Protein AF-A0A7S1CS87-F1 (afdb_monomer_lite)

Secondary structure (DSSP, 8-state):
------------------------------------------------------------S----HHHHHHS-HHHHHHHHHHTT----S-HHHHHHHHTT--------S-PPPGGG-HHHHHHHHHHHSTT-TTTTS-HHHHHHT-HHHHTS-HHHHHHHHHHHHHHHHHHHHHHHHHHHHHHHHHHHSPPPSB-TTSPBPTTTSTHHHHHHHHHHTTHHHHS-HHHHHHT-HHHHTS-HHHHHHHHHHHHHHHHHHHHHHHHHHHHHHHHHHHHHHHHHHHHHHHHHT--HHHHHHHHHTTSSSSSS------

Sequence (315 aa):
MFAIAAAAASSSLADDQLHAVHVGEATAAAAAARSTQSAHTSNNQGQRAPSEVDDAEDNDGNQWTEESLKELKNKELQAILVGLGLRKTGNKKDLIDRILGREVVVDKRKKKIKWRNSKARAMLVRMLMDKDSNAHTMTWQQLHSSHEWFQEYDAKSFQRYVSELKKANPKKIAVVTEDNKIINAELQRFPRPDKTLRGEPFWDTHPSKLLLRQDVKLGKHLEMKPKTLHQTRLEYQAFSLKTFRQHVYQEKRHQKELPMRVNRRNKKAQYKYEKEVKENVTIWQAEMSGRDDEMIEAVLSDEVLSDEDDLSDED

Organism: NCBI:txid267567

Radius of gyration: 38.82 Å; chains: 1; bounding box: 83×68×120 Å

Foldseek 3Di:
DDDDDDDDDDDDDDDDDDDDDDDDDDDDDDDDDDDDDDDDDDDDDDDDDDDDDDDDPPVPDLPDDLVNLVVDDLVVLLVVCVVVVHDSDDDSVQSSCVSVVNRPPPPPDDPQDPCVPFPLVVVLLVLLLDPPHCLLVDQLVCSCPVDPSSVSDDSVVSNVSSVVSNVVNVVVNVVVVVVVVVVVVVCVVDPDDQADPVQAGDLVPQCVLVVLLVCVVVVVCVVDPLVVVCVPDVSSVSDPSVVSVVSNVVSNCCVVCVVVVVVVVVVVVVVVVVVVVVLVVLSVVCVVPVDDPVVSVVVVVVPPPPPPPPPPPDD

pLDDT: mean 74.05, std 23.41, range [25.62, 97.31]

InterPro domains:
  IPR003034 SAP domain [PF02037] (69-100)
  IPR003034 SAP domain [PS50800] (69-103)
  IPR003034 SAP domain [SM00513] (69-103)
  IPR036361 SAP domain superfamily [SSF68906] (65-100)

Structure (mmCIF, N/CA/C/O backbone):
data_AF-A0A7S1CS87-F1
#
_entry.id   AF-A0A7S1CS87-F1
#
loop_
_atom_site.group_PDB
_atom_site.id
_atom_site.type_symbol
_atom_site.label_atom_id
_atom_site.label_alt_id
_atom_site.label_comp_id
_atom_site.label_asym_id
_atom_site.label_entity_id
_atom_site.label_seq_id
_atom_site.pdbx_PDB_ins_code
_atom_site.Cartn_x
_atom_site.Cartn_y
_atom_site.Cartn_z
_atom_site.occupancy
_atom_site.B_iso_or_equiv
_atom_site.auth_seq_id
_atom_site.auth_comp_id
_atom_site.auth_asym_id
_atom_site.auth_atom_id
_atom_site.pdbx_PDB_model_num
ATOM 1 N N . MET A 1 1 ? 28.457 22.028 54.969 1.00 39.31 1 MET A N 1
ATOM 2 C CA . MET A 1 1 ? 29.802 21.447 55.142 1.00 39.31 1 MET A CA 1
ATOM 3 C C . MET A 1 1 ? 29.717 20.348 56.187 1.00 39.31 1 MET A C 1
ATOM 5 O O . MET A 1 1 ? 29.088 20.572 57.208 1.00 39.31 1 MET A O 1
ATOM 9 N N . PHE A 1 2 ? 30.377 19.230 55.890 1.00 34.56 2 PHE A N 1
ATOM 10 C CA . PHE A 1 2 ? 30.660 18.045 56.708 1.00 34.56 2 PHE A CA 1
ATOM 11 C C . PHE A 1 2 ? 29.582 16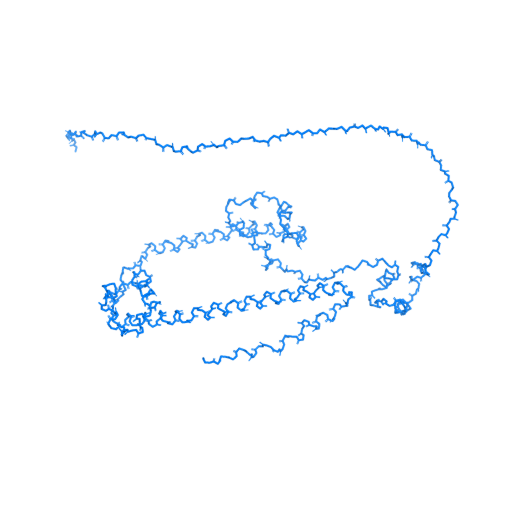.975 56.948 1.00 34.56 2 PHE A C 1
ATOM 13 O O . PHE A 1 2 ? 28.499 17.206 57.472 1.00 34.56 2 PHE A O 1
ATOM 20 N N . ALA A 1 3 ? 29.990 15.786 56.498 1.00 36.38 3 ALA A N 1
ATOM 21 C CA . ALA A 1 3 ? 29.382 14.471 56.501 1.00 36.38 3 ALA A CA 1
ATOM 22 C C . ALA A 1 3 ? 29.242 13.839 57.890 1.00 36.38 3 ALA A C 1
ATOM 24 O O . ALA A 1 3 ? 30.076 14.076 58.760 1.00 36.38 3 ALA A O 1
ATOM 25 N N . ILE A 1 4 ? 28.302 12.896 58.006 1.00 38.56 4 ILE A N 1
ATOM 26 C CA . ILE A 1 4 ? 28.479 11.678 58.805 1.00 38.56 4 ILE A CA 1
ATOM 27 C C . ILE A 1 4 ? 28.022 10.487 57.955 1.00 38.56 4 ILE A C 1
ATOM 29 O O . ILE A 1 4 ? 26.971 10.517 57.318 1.00 38.56 4 ILE A O 1
ATOM 33 N N . ALA A 1 5 ? 28.883 9.478 57.920 1.00 39.34 5 ALA A N 1
ATOM 34 C CA . ALA A 1 5 ? 28.739 8.213 57.222 1.00 39.34 5 ALA A CA 1
ATOM 35 C C . ALA A 1 5 ? 28.202 7.110 58.154 1.00 39.34 5 ALA A C 1
ATOM 37 O O . ALA A 1 5 ? 28.339 7.223 59.370 1.00 39.34 5 ALA A O 1
ATOM 38 N N . ALA A 1 6 ? 27.740 6.016 57.530 1.00 34.06 6 ALA A N 1
ATOM 39 C CA . ALA A 1 6 ? 27.954 4.602 57.896 1.00 34.06 6 ALA A CA 1
ATOM 40 C C . ALA A 1 6 ? 26.696 3.720 58.066 1.00 34.06 6 ALA A C 1
ATOM 42 O O . ALA A 1 6 ? 25.639 4.176 58.486 1.00 34.06 6 ALA A O 1
ATOM 43 N N . ALA A 1 7 ? 26.934 2.426 57.792 1.00 34.62 7 ALA A N 1
ATOM 44 C CA . ALA A 1 7 ? 26.102 1.214 57.890 1.00 34.62 7 ALA A CA 1
ATOM 45 C C . ALA A 1 7 ? 25.260 0.890 56.633 1.00 34.62 7 ALA A C 1
ATOM 47 O O . ALA A 1 7 ? 24.212 1.477 56.406 1.00 34.62 7 ALA A O 1
ATOM 48 N N . ALA A 1 8 ? 25.747 0.102 55.664 1.00 34.69 8 ALA A N 1
ATOM 49 C CA . ALA A 1 8 ? 26.074 -1.337 55.680 1.00 34.69 8 ALA A CA 1
ATOM 50 C C . ALA A 1 8 ? 24.839 -2.250 55.824 1.00 34.69 8 ALA A C 1
ATOM 52 O O . ALA A 1 8 ? 24.334 -2.454 56.922 1.00 34.69 8 ALA A O 1
ATOM 53 N N . ALA A 1 9 ? 24.420 -2.856 54.709 1.00 39.97 9 ALA A N 1
ATOM 54 C CA . ALA A 1 9 ? 23.640 -4.089 54.692 1.00 39.97 9 ALA A CA 1
ATOM 55 C C . ALA A 1 9 ? 24.047 -4.922 53.466 1.00 39.97 9 ALA A C 1
ATOM 57 O O . ALA A 1 9 ? 23.714 -4.599 52.327 1.00 39.97 9 ALA A O 1
ATOM 58 N N . SER A 1 10 ? 24.812 -5.977 53.740 1.00 37.19 10 SER A N 1
ATOM 59 C CA . SER A 1 10 ? 25.129 -7.075 52.830 1.00 37.19 10 SER A CA 1
ATOM 60 C C . SER A 1 10 ? 24.031 -8.140 52.897 1.00 37.19 10 SER A C 1
ATOM 62 O O . SER A 1 10 ? 23.651 -8.551 53.989 1.00 37.19 10 SER A O 1
ATOM 64 N N . SER A 1 11 ? 23.586 -8.632 51.741 1.00 41.12 11 SER A N 1
ATOM 65 C CA . SER A 1 11 ? 23.005 -9.971 51.528 1.00 41.12 11 SER A CA 1
ATOM 66 C C . SER A 1 11 ? 23.041 -10.223 50.010 1.00 41.12 11 SER A C 1
ATOM 68 O O . SER A 1 11 ? 22.371 -9.503 49.283 1.00 41.12 11 SER A O 1
ATOM 70 N N . SER A 1 12 ? 23.965 -10.998 49.433 1.00 32.72 12 SER A N 1
ATOM 71 C CA . SER A 1 12 ? 24.202 -12.450 49.545 1.00 32.72 12 SER A CA 1
ATOM 72 C C . SER A 1 12 ? 23.212 -13.303 48.736 1.00 32.72 12 SER A C 1
ATOM 74 O O . SER A 1 12 ? 22.022 -13.286 49.035 1.00 32.72 12 SER A O 1
ATOM 76 N N . LEU A 1 13 ? 23.795 -14.131 47.849 1.00 33.44 13 LEU A N 1
ATOM 77 C CA . LEU A 1 13 ? 23.280 -15.332 47.158 1.00 33.44 13 LEU A CA 1
ATOM 78 C C . LEU A 1 13 ? 22.291 -15.102 45.989 1.00 33.44 13 LEU A C 1
ATOM 80 O O . LEU A 1 13 ? 21.312 -14.391 46.144 1.00 33.44 13 LEU A O 1
ATOM 84 N N . ALA A 1 14 ? 22.438 -15.699 44.802 1.00 40.47 14 ALA A N 1
ATOM 85 C CA . ALA A 1 14 ? 23.262 -16.831 44.385 1.00 40.47 14 ALA A CA 1
ATOM 86 C C . ALA A 1 14 ? 23.558 -16.783 42.872 1.00 40.47 14 ALA A C 1
ATOM 88 O O . ALA A 1 14 ? 22.744 -16.299 42.083 1.00 40.47 14 ALA A O 1
ATOM 89 N N . ASP A 1 15 ? 24.725 -17.320 42.520 1.00 37.66 15 ASP A N 1
ATOM 90 C CA . ASP A 1 15 ? 25.084 -17.848 41.209 1.00 37.66 15 ASP A CA 1
ATOM 91 C C . ASP A 1 15 ? 24.017 -18.824 40.688 1.00 37.66 15 ASP A C 1
ATOM 93 O O . ASP A 1 15 ? 23.535 -19.648 41.462 1.00 37.66 15 ASP A O 1
ATOM 97 N N . ASP A 1 16 ? 23.718 -18.810 39.383 1.00 37.59 16 ASP A N 1
ATOM 98 C CA . ASP A 1 16 ? 23.793 -20.078 38.656 1.00 37.59 16 ASP A CA 1
ATOM 99 C C . ASP A 1 16 ? 23.959 -19.941 37.140 1.00 37.59 16 ASP A C 1
ATOM 101 O O . ASP A 1 16 ? 23.570 -18.975 36.482 1.00 37.59 16 ASP A O 1
ATOM 105 N N . GLN A 1 17 ? 24.633 -20.956 36.634 1.00 37.16 17 GLN A N 1
ATOM 106 C CA . GLN A 1 17 ? 25.415 -21.017 35.422 1.00 37.16 17 GLN A CA 1
ATOM 107 C C . GLN A 1 17 ? 24.595 -21.435 34.191 1.00 37.16 17 GLN A C 1
ATOM 109 O O . GLN A 1 17 ? 23.664 -22.230 34.249 1.00 37.16 17 GLN A O 1
ATOM 114 N N . LEU A 1 18 ? 25.020 -20.891 33.052 1.00 34.97 18 LEU A N 1
ATOM 115 C CA . LEU A 1 18 ? 25.043 -21.466 31.702 1.00 34.97 18 LEU A CA 1
ATOM 116 C C . LEU A 1 18 ? 24.427 -22.873 31.516 1.00 34.97 18 LEU A C 1
ATOM 118 O O . LEU A 1 18 ? 25.042 -23.876 31.861 1.00 34.97 18 LEU A O 1
ATOM 122 N N . HIS A 1 19 ? 23.332 -22.953 30.753 1.00 36.81 19 HIS A N 1
ATOM 123 C CA . HIS A 1 19 ? 23.004 -24.149 29.972 1.00 36.81 19 HIS A CA 1
ATOM 124 C C . HIS A 1 19 ? 22.798 -23.792 28.497 1.00 36.81 19 HIS A C 1
ATOM 126 O O . HIS A 1 19 ? 21.717 -23.415 28.047 1.00 36.81 19 HIS A O 1
ATOM 132 N N . ALA A 1 20 ? 23.888 -23.927 27.741 1.00 32.56 20 ALA A N 1
ATOM 133 C CA . ALA A 1 20 ? 23.864 -24.081 26.297 1.00 32.56 20 ALA A CA 1
ATOM 134 C C . ALA A 1 20 ? 23.361 -25.495 25.967 1.00 32.56 20 ALA A C 1
ATOM 136 O O . ALA A 1 20 ? 23.975 -26.486 26.361 1.00 32.56 20 ALA A O 1
ATOM 137 N N . VAL A 1 21 ? 22.249 -25.593 25.240 1.00 34.56 21 VAL A N 1
ATOM 138 C CA . VAL A 1 21 ? 21.774 -26.862 24.682 1.00 34.56 21 VAL A CA 1
ATOM 139 C C . VAL A 1 21 ? 22.413 -27.038 23.307 1.00 34.56 21 VAL A C 1
ATOM 141 O O . VAL A 1 21 ? 22.000 -26.436 22.319 1.00 34.56 21 VAL A O 1
ATOM 144 N N . HIS A 1 22 ? 23.466 -27.851 23.284 1.00 30.67 22 HIS A N 1
ATOM 145 C CA . HIS A 1 22 ? 23.969 -28.540 22.102 1.00 30.67 22 HIS A CA 1
ATOM 146 C C . HIS A 1 22 ? 22.971 -29.642 21.721 1.00 30.67 22 HIS A C 1
ATOM 148 O O . HIS A 1 22 ? 22.694 -30.527 22.529 1.00 30.67 22 HIS A O 1
ATOM 154 N N . VAL A 1 23 ? 22.473 -29.620 20.486 1.00 35.78 23 VAL A N 1
ATOM 155 C CA . VAL A 1 23 ? 21.898 -30.806 19.841 1.00 35.78 23 VAL A CA 1
ATOM 156 C C . VAL A 1 23 ? 22.918 -31.268 18.810 1.00 35.78 23 VAL A C 1
ATOM 158 O O . VAL A 1 23 ? 23.173 -30.575 17.827 1.00 35.78 23 VAL A O 1
ATOM 161 N N . GLY A 1 24 ? 23.551 -32.400 19.109 1.00 31.95 24 GLY A N 1
ATOM 162 C CA . GLY A 1 24 ? 24.531 -33.062 18.260 1.00 31.95 24 GLY A CA 1
ATOM 163 C C . GLY A 1 24 ? 23.890 -33.822 17.100 1.00 31.95 24 GLY A C 1
ATOM 164 O O . GLY A 1 24 ? 22.877 -34.499 17.256 1.00 31.95 24 GLY A O 1
ATOM 165 N N . GLU A 1 25 ? 24.517 -33.643 15.940 1.00 28.67 25 GLU A N 1
ATOM 166 C CA . GLU A 1 25 ? 24.962 -34.665 14.986 1.00 28.67 25 GLU A CA 1
ATOM 167 C C . GLU A 1 25 ? 24.443 -36.106 15.143 1.00 28.67 25 GLU A C 1
ATOM 169 O O . GLU A 1 25 ? 24.722 -36.798 16.122 1.00 28.67 25 GLU A O 1
ATOM 174 N N . ALA A 1 26 ? 23.846 -36.600 14.054 1.00 33.69 26 ALA A N 1
ATOM 175 C CA . ALA A 1 26 ? 23.820 -38.010 13.691 1.00 33.69 26 ALA A CA 1
ATOM 176 C C . ALA A 1 26 ? 24.566 -38.207 12.352 1.00 33.69 26 ALA A C 1
ATOM 178 O O . ALA A 1 26 ? 24.125 -37.773 11.290 1.00 33.69 26 ALA A O 1
ATOM 179 N N . THR A 1 27 ? 25.735 -38.834 12.483 1.00 32.97 27 THR A N 1
ATOM 180 C CA . THR A 1 27 ? 26.503 -39.719 11.578 1.00 32.97 27 THR A CA 1
ATOM 181 C C . THR A 1 27 ? 25.764 -40.239 10.325 1.00 32.97 27 THR A C 1
ATOM 183 O O . THR A 1 27 ? 24.651 -40.735 10.444 1.00 32.97 27 THR A O 1
ATOM 186 N N . ALA A 1 28 ? 26.269 -40.092 9.092 1.00 27.22 28 ALA A N 1
ATOM 187 C CA . ALA A 1 28 ? 27.418 -40.735 8.416 1.00 27.22 28 ALA A CA 1
ATOM 188 C C . ALA A 1 28 ? 27.094 -42.040 7.639 1.00 27.22 28 ALA A C 1
ATOM 190 O O . ALA A 1 28 ? 26.459 -42.948 8.157 1.00 27.22 28 ALA A O 1
ATOM 191 N N . ALA A 1 29 ? 27.690 -42.116 6.436 1.00 25.62 29 ALA A N 1
ATOM 192 C CA . ALA A 1 29 ? 28.072 -43.300 5.645 1.00 25.62 29 ALA A CA 1
ATOM 193 C C . ALA A 1 29 ? 27.061 -43.963 4.677 1.00 25.62 29 ALA A C 1
ATOM 195 O O . ALA A 1 29 ? 26.230 -44.771 5.067 1.00 25.62 29 ALA A O 1
ATOM 196 N N . ALA A 1 30 ? 27.285 -43.735 3.374 1.00 30.17 30 ALA A N 1
ATOM 197 C CA . ALA A 1 30 ? 27.517 -44.774 2.350 1.00 30.17 30 ALA A CA 1
ATOM 198 C C . ALA A 1 30 ? 27.947 -44.068 1.041 1.00 30.17 30 ALA A C 1
ATOM 200 O O . ALA A 1 30 ? 27.162 -43.369 0.416 1.00 30.17 30 ALA A O 1
ATOM 201 N N . ALA A 1 31 ? 29.243 -43.973 0.748 1.00 28.70 31 ALA A N 1
ATOM 202 C CA . ALA A 1 31 ? 30.068 -44.983 0.073 1.00 28.70 31 ALA A CA 1
ATOM 203 C C . ALA A 1 31 ? 30.177 -44.713 -1.440 1.00 28.70 31 ALA A C 1
ATOM 205 O O . ALA A 1 31 ? 29.287 -44.998 -2.234 1.00 28.70 31 ALA A O 1
ATOM 206 N N . ALA A 1 32 ? 31.333 -44.159 -1.802 1.00 30.34 32 ALA A N 1
ATOM 207 C CA . ALA A 1 32 ? 31.865 -44.075 -3.149 1.00 30.34 32 ALA A CA 1
ATOM 208 C C . ALA A 1 32 ? 32.442 -45.426 -3.610 1.00 30.34 32 ALA A C 1
ATOM 210 O O . ALA A 1 32 ? 33.075 -46.124 -2.821 1.00 30.34 32 ALA A O 1
ATOM 211 N N . ALA A 1 33 ? 32.350 -45.715 -4.909 1.00 32.84 33 ALA A N 1
ATOM 212 C CA . ALA A 1 33 ? 33.336 -46.493 -5.668 1.00 32.84 33 ALA A CA 1
ATOM 213 C C . ALA A 1 33 ? 33.161 -46.154 -7.166 1.00 32.84 33 ALA A C 1
ATOM 215 O O . ALA A 1 33 ? 32.049 -46.253 -7.667 1.00 32.84 33 ALA A O 1
ATOM 216 N N . ARG A 1 34 ? 34.150 -45.490 -7.798 1.00 32.69 34 ARG A N 1
ATOM 217 C CA . ARG A 1 34 ? 35.184 -46.055 -8.718 1.00 32.69 34 ARG A CA 1
ATOM 218 C C . ARG A 1 34 ? 34.570 -46.495 -10.062 1.00 32.69 34 ARG A C 1
ATOM 220 O O . ARG A 1 34 ? 33.518 -47.098 -10.074 1.00 32.69 34 ARG A O 1
ATOM 227 N N . SER A 1 35 ? 35.138 -46.266 -11.242 1.00 33.28 35 SER A N 1
ATOM 228 C CA . SER A 1 35 ? 36.540 -46.287 -11.676 1.00 33.28 35 SER A CA 1
ATOM 229 C C . SER A 1 35 ? 36.536 -45.777 -13.132 1.00 33.28 35 SER A C 1
ATOM 231 O O . SER A 1 35 ? 35.658 -46.162 -13.893 1.00 33.28 35 SER A O 1
ATOM 233 N N . THR A 1 36 ? 37.263 -44.717 -13.478 1.00 36.34 36 THR A N 1
ATOM 234 C CA . THR A 1 36 ? 38.576 -44.718 -14.159 1.00 36.34 36 THR A CA 1
ATOM 235 C C . THR A 1 36 ? 38.702 -45.495 -15.480 1.00 36.34 36 THR A C 1
ATOM 237 O O . THR A 1 36 ? 38.420 -46.684 -15.551 1.00 36.34 36 THR A O 1
ATOM 240 N N . GLN A 1 37 ? 39.332 -44.777 -16.424 1.00 36.03 37 GLN A N 1
ATOM 241 C CA . GLN A 1 37 ? 40.301 -45.163 -17.473 1.00 36.03 37 GLN A CA 1
ATOM 242 C C . GLN A 1 37 ? 39.802 -44.783 -18.880 1.00 36.03 37 GLN A C 1
ATOM 244 O O . GLN A 1 37 ? 38.761 -45.251 -19.312 1.00 36.03 37 GLN A O 1
ATOM 249 N N . SER A 1 38 ? 40.364 -43.774 -19.562 1.00 31.00 38 SER A N 1
ATOM 250 C CA . SER A 1 38 ? 41.764 -43.534 -19.982 1.00 31.00 38 SER A CA 1
ATOM 251 C C . SER A 1 38 ? 42.241 -44.499 -21.061 1.00 31.00 38 SER A C 1
ATOM 253 O O . SER A 1 38 ? 42.493 -45.656 -20.752 1.00 31.00 38 SER A O 1
ATOM 255 N N . ALA A 1 39 ? 42.451 -43.972 -22.272 1.00 29.44 39 ALA A N 1
ATOM 256 C CA . ALA A 1 39 ? 43.521 -44.316 -23.222 1.00 29.44 39 ALA A CA 1
ATOM 257 C C . ALA A 1 39 ? 43.283 -43.491 -24.509 1.00 29.44 39 ALA A C 1
ATOM 259 O O . ALA A 1 39 ? 42.196 -43.554 -25.067 1.00 29.44 39 ALA A O 1
ATOM 260 N N . HIS A 1 40 ? 44.166 -42.538 -24.846 1.00 29.14 40 HIS A N 1
ATOM 261 C CA . HIS A 1 40 ? 45.265 -42.705 -25.824 1.00 29.14 40 HIS A CA 1
ATOM 262 C C . HIS A 1 40 ? 44.740 -42.716 -27.281 1.00 29.14 40 HIS A C 1
ATOM 264 O O . HIS A 1 40 ? 43.796 -43.423 -27.577 1.00 29.14 40 HIS A O 1
ATOM 270 N N . THR A 1 41 ? 45.275 -42.007 -28.279 1.00 28.67 41 THR A N 1
ATOM 271 C CA . THR A 1 41 ? 46.605 -41.420 -28.485 1.00 28.67 41 THR A CA 1
ATOM 272 C C . THR A 1 41 ? 46.613 -40.685 -29.845 1.00 28.67 41 THR A C 1
ATOM 274 O O . THR A 1 41 ? 45.836 -41.036 -30.725 1.00 28.67 41 THR A O 1
ATOM 277 N N . SER A 1 42 ? 47.562 -39.749 -30.003 1.00 31.33 42 SER A N 1
ATOM 278 C CA . SER A 1 42 ? 48.128 -39.171 -31.246 1.00 31.33 42 SER A CA 1
ATOM 279 C C . SER A 1 42 ? 47.232 -38.275 -32.115 1.00 31.33 42 SER A C 1
ATOM 281 O O . SER A 1 42 ? 46.203 -38.696 -32.614 1.00 31.33 42 SER A O 1
ATOM 283 N N . ASN A 1 43 ? 47.527 -36.986 -32.310 1.00 31.61 43 ASN A N 1
ATOM 284 C CA . ASN A 1 43 ? 48.754 -36.351 -32.823 1.00 31.61 43 ASN A CA 1
ATOM 285 C C . ASN A 1 43 ? 49.064 -36.758 -34.275 1.00 31.61 43 ASN A C 1
ATOM 287 O O . ASN A 1 43 ? 49.644 -37.815 -34.500 1.00 31.61 43 ASN A O 1
ATOM 291 N N . ASN A 1 44 ? 48.739 -35.892 -35.242 1.00 31.88 44 ASN A N 1
ATOM 292 C CA . ASN A 1 44 ? 49.575 -35.726 -36.430 1.00 31.88 44 ASN A CA 1
ATOM 293 C C . ASN A 1 44 ? 49.369 -34.344 -37.072 1.00 31.88 44 ASN A C 1
ATOM 295 O O . ASN A 1 44 ? 48.286 -34.019 -37.558 1.00 31.88 44 ASN A O 1
ATOM 299 N N . GLN A 1 45 ? 50.433 -33.543 -37.067 1.00 35.12 45 GLN A N 1
ATOM 300 C CA . GLN A 1 45 ? 50.608 -32.404 -37.958 1.00 35.12 45 GLN A CA 1
ATOM 301 C C . GLN A 1 45 ? 51.048 -32.934 -39.326 1.00 35.12 45 GLN A C 1
ATOM 303 O O . GLN A 1 45 ? 52.007 -33.694 -39.417 1.00 35.12 45 GLN A O 1
ATOM 308 N N . GLY A 1 46 ? 50.392 -32.485 -40.390 1.00 30.77 46 GLY A N 1
ATOM 309 C CA . GLY A 1 46 ? 50.837 -32.695 -41.762 1.00 30.77 46 GLY A CA 1
ATOM 310 C C . GLY A 1 46 ? 50.524 -31.457 -42.587 1.00 30.77 46 GLY A C 1
ATOM 311 O O . GLY A 1 46 ? 49.382 -31.242 -42.976 1.00 30.77 46 GLY A O 1
ATOM 312 N N . GLN A 1 47 ? 51.538 -30.628 -42.827 1.00 35.28 47 GLN A N 1
ATOM 313 C CA . GLN A 1 47 ? 51.503 -29.607 -43.868 1.00 35.28 47 GLN A CA 1
ATOM 314 C C . GLN A 1 47 ? 51.676 -30.275 -45.239 1.00 35.28 47 GLN A C 1
ATOM 316 O O . GLN A 1 47 ? 52.668 -30.973 -45.444 1.00 35.28 47 GLN A O 1
ATOM 321 N N . ARG A 1 48 ? 50.788 -29.983 -46.197 1.00 27.95 48 ARG A N 1
ATOM 322 C CA . ARG A 1 48 ? 51.137 -29.832 -47.621 1.00 27.95 48 ARG A CA 1
ATOM 323 C C . ARG A 1 48 ? 50.033 -29.055 -48.348 1.00 27.95 48 ARG A C 1
ATOM 325 O O . ARG A 1 48 ? 48.860 -29.378 -48.219 1.00 27.95 48 ARG A O 1
ATOM 332 N N . ALA A 1 49 ? 50.444 -28.006 -49.052 1.00 33.84 49 ALA A N 1
ATOM 333 C CA . ALA A 1 49 ? 49.624 -27.142 -49.900 1.00 33.84 49 ALA A CA 1
ATOM 334 C C . ALA A 1 49 ? 49.320 -27.803 -51.273 1.00 33.84 49 ALA A C 1
ATOM 336 O O . ALA A 1 49 ? 49.662 -28.969 -51.475 1.00 33.84 49 ALA A O 1
ATOM 337 N N . PRO A 1 50 ? 48.801 -27.043 -52.249 1.00 34.88 50 PRO A N 1
ATOM 338 C CA . PRO A 1 50 ? 47.399 -26.891 -52.619 1.00 34.88 50 PRO A CA 1
ATOM 339 C C . PRO A 1 50 ? 47.076 -27.723 -53.873 1.00 34.88 50 PRO A C 1
ATOM 341 O O . PRO A 1 50 ? 47.772 -27.613 -54.879 1.00 34.88 50 PRO A O 1
ATOM 344 N N . SER A 1 51 ? 46.028 -28.543 -53.832 1.00 32.41 51 SER A N 1
ATOM 345 C CA . SER A 1 51 ? 45.510 -29.213 -55.028 1.00 32.41 51 SER A CA 1
ATOM 346 C C . SER A 1 51 ? 44.241 -28.514 -55.489 1.00 32.41 51 SER A C 1
ATOM 348 O O . SER A 1 51 ? 43.269 -28.435 -54.736 1.00 32.41 51 SER A O 1
ATOM 350 N N . GLU A 1 52 ? 44.322 -28.006 -56.714 1.00 39.75 52 GLU A N 1
ATOM 351 C CA . GLU A 1 52 ? 43.229 -27.657 -57.615 1.00 39.75 52 GLU A CA 1
ATOM 352 C C . GLU A 1 52 ? 42.001 -28.540 -57.359 1.00 39.75 52 GLU A C 1
ATOM 354 O O . GLU A 1 52 ? 42.069 -29.767 -57.436 1.00 39.75 52 GLU A O 1
ATOM 359 N N . VAL A 1 53 ? 40.894 -27.896 -56.999 1.00 39.56 53 VAL A N 1
ATOM 360 C CA . VAL A 1 53 ? 39.564 -28.487 -57.090 1.00 39.56 53 VAL A CA 1
ATOM 361 C C . VAL A 1 53 ? 38.877 -27.778 -58.233 1.00 39.56 53 VAL A C 1
ATOM 363 O O . VAL A 1 53 ? 38.479 -26.619 -58.119 1.00 39.56 53 VAL A O 1
ATOM 366 N N . ASP A 1 54 ? 38.865 -28.511 -59.338 1.00 34.00 54 ASP A N 1
ATOM 367 C CA . ASP A 1 54 ? 38.036 -28.305 -60.505 1.00 34.00 54 ASP A CA 1
ATOM 368 C C . ASP A 1 54 ? 36.597 -27.970 -60.113 1.00 34.00 54 ASP A C 1
ATOM 370 O O . ASP A 1 54 ? 36.025 -28.503 -59.155 1.00 34.00 54 ASP A O 1
ATOM 374 N N . ASP A 1 55 ? 36.045 -27.074 -60.918 1.00 40.91 55 ASP A N 1
ATOM 375 C CA . ASP A 1 55 ? 34.676 -26.607 -60.948 1.00 40.91 55 ASP A CA 1
ATOM 376 C C . ASP A 1 55 ? 33.666 -27.764 -60.872 1.00 40.91 55 ASP A C 1
ATOM 378 O O . ASP A 1 55 ? 33.364 -28.439 -61.857 1.00 40.91 55 ASP A O 1
ATOM 382 N N . ALA A 1 56 ? 33.097 -27.966 -59.685 1.00 35.47 56 ALA A N 1
ATOM 383 C CA . ALA A 1 56 ? 31.818 -28.637 -59.521 1.00 35.47 56 ALA A CA 1
ATOM 384 C C . ALA A 1 56 ? 30.769 -27.558 -59.248 1.00 35.47 56 ALA A C 1
ATOM 386 O O . ALA A 1 56 ? 30.508 -27.173 -58.106 1.00 35.47 56 ALA A O 1
ATOM 387 N N . GLU A 1 57 ? 30.212 -27.032 -60.338 1.00 44.00 57 GLU A N 1
ATOM 388 C CA . GLU A 1 57 ? 28.957 -26.293 -60.337 1.00 44.00 57 GLU A CA 1
ATOM 389 C C . GLU A 1 57 ? 27.829 -27.200 -59.822 1.00 44.00 57 GLU A C 1
ATOM 391 O O . GLU A 1 57 ? 27.064 -27.772 -60.594 1.00 44.00 57 GLU A O 1
ATOM 396 N N . ASP A 1 58 ? 27.672 -27.286 -58.503 1.00 37.00 58 ASP A N 1
ATOM 397 C CA . ASP A 1 58 ? 26.397 -27.661 -57.891 1.00 37.00 58 ASP A CA 1
ATOM 398 C C . ASP A 1 58 ? 25.488 -26.421 -57.886 1.00 37.00 58 ASP A C 1
ATOM 400 O O . ASP A 1 58 ? 25.174 -25.808 -56.863 1.00 37.00 58 ASP A O 1
ATOM 404 N N . ASN A 1 59 ? 25.102 -26.016 -59.100 1.00 44.97 59 ASN A N 1
ATOM 405 C CA . ASN A 1 59 ? 24.045 -25.054 -59.380 1.00 44.97 59 ASN A CA 1
ATOM 406 C C . ASN A 1 59 ? 22.683 -25.727 -59.147 1.00 44.97 59 ASN A C 1
ATOM 408 O O . ASN A 1 59 ? 21.942 -26.034 -60.083 1.00 44.97 59 ASN A O 1
ATOM 412 N N . ASP A 1 60 ? 22.365 -25.978 -57.878 1.00 38.56 60 ASP A N 1
ATOM 413 C CA . ASP A 1 60 ? 21.022 -26.360 -57.452 1.00 38.56 60 ASP A CA 1
ATOM 414 C C . ASP A 1 60 ? 20.137 -25.100 -57.377 1.00 38.56 60 ASP A C 1
ATOM 416 O O . ASP A 1 60 ? 20.042 -24.400 -56.369 1.00 38.56 60 ASP A O 1
ATOM 420 N N . GLY A 1 61 ? 19.548 -24.748 -58.521 1.00 43.69 61 GLY A N 1
ATOM 421 C CA . GLY A 1 61 ? 18.193 -24.198 -58.596 1.00 43.69 61 GLY A CA 1
ATOM 422 C C . GLY A 1 61 ? 17.899 -22.783 -58.080 1.00 43.69 61 GLY A C 1
ATOM 423 O O . GLY A 1 61 ? 16.734 -22.386 -58.135 1.00 43.69 61 GLY A O 1
ATOM 424 N N . ASN A 1 62 ? 18.864 -21.978 -57.622 1.00 49.84 62 ASN A N 1
ATOM 425 C CA . ASN A 1 62 ? 18.555 -20.615 -57.164 1.00 49.84 62 ASN A CA 1
ATOM 426 C C . ASN A 1 62 ? 18.664 -19.584 -58.303 1.00 49.84 62 ASN A C 1
ATOM 428 O O . ASN A 1 62 ? 19.684 -18.929 -58.493 1.00 49.84 62 ASN A O 1
ATOM 432 N N . GLN A 1 63 ? 17.574 -19.427 -59.056 1.00 62.91 63 GLN A N 1
ATOM 433 C CA . GLN A 1 63 ? 17.451 -18.649 -60.302 1.00 62.91 63 GLN A CA 1
ATOM 434 C C . GLN A 1 63 ? 17.752 -17.128 -60.201 1.00 62.91 63 GLN A C 1
ATOM 436 O O . GLN A 1 63 ? 17.635 -16.415 -61.197 1.00 62.91 63 GLN A O 1
ATOM 441 N N . TRP A 1 64 ? 18.143 -16.603 -59.033 1.00 71.69 64 TRP A N 1
ATOM 442 C CA . TRP A 1 64 ? 18.265 -15.163 -58.777 1.00 71.69 64 TRP A CA 1
ATOM 443 C C . TRP A 1 64 ? 19.571 -14.805 -58.049 1.00 71.69 64 TRP A C 1
ATOM 445 O O . TRP A 1 64 ? 19.783 -15.211 -56.907 1.00 71.69 64 TRP A O 1
ATOM 455 N N . THR A 1 65 ? 20.427 -13.994 -58.682 1.00 80.75 65 THR A N 1
ATOM 456 C CA . THR A 1 65 ? 21.645 -13.427 -58.070 1.00 80.75 65 THR A CA 1
ATOM 457 C C . THR A 1 65 ? 21.382 -12.027 -57.495 1.00 80.75 65 THR A C 1
ATOM 459 O O . THR A 1 65 ? 20.483 -11.306 -57.935 1.00 80.75 65 THR A O 1
ATOM 462 N N . GLU A 1 66 ? 22.169 -11.611 -56.495 1.00 77.75 66 GLU A N 1
ATOM 463 C CA . GLU A 1 66 ? 21.996 -10.311 -55.820 1.00 77.75 66 GLU A CA 1
ATOM 464 C C . GLU A 1 66 ? 22.160 -9.116 -56.777 1.00 77.75 66 GLU A C 1
ATOM 466 O O . GLU A 1 66 ? 21.476 -8.101 -56.637 1.00 77.75 66 GLU A O 1
ATOM 471 N N . GLU A 1 67 ? 23.045 -9.241 -57.766 1.00 79.94 67 GLU A N 1
ATOM 472 C CA . GLU A 1 67 ? 23.314 -8.205 -58.767 1.00 79.94 67 GLU A CA 1
ATOM 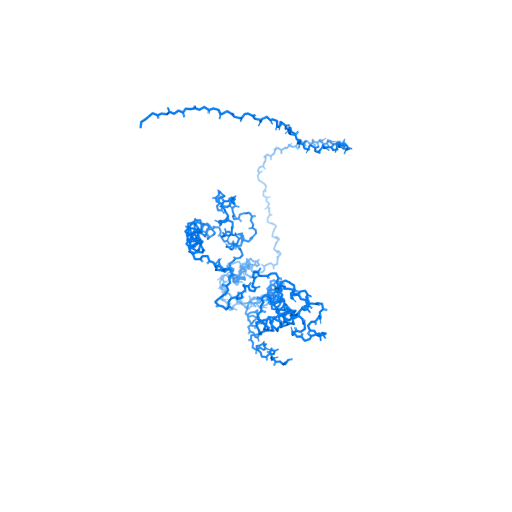473 C C . GLU A 1 67 ? 22.138 -8.045 -59.733 1.00 79.94 67 GLU A C 1
ATOM 475 O O . GLU A 1 67 ? 21.643 -6.930 -59.900 1.00 79.94 67 GLU A O 1
ATOM 480 N N . SER A 1 68 ? 21.591 -9.151 -60.250 1.00 82.62 68 SER A N 1
ATOM 481 C CA . SER A 1 68 ? 20.402 -9.112 -61.105 1.00 82.62 68 SER A CA 1
ATOM 482 C C . SER A 1 68 ? 19.197 -8.517 -60.368 1.00 82.62 68 SER A C 1
ATOM 484 O O . SER A 1 68 ? 18.498 -7.664 -60.905 1.00 82.62 68 SER A O 1
ATOM 486 N N . LEU A 1 69 ? 18.984 -8.868 -59.095 1.00 83.94 69 LEU A N 1
ATOM 487 C CA . LEU A 1 69 ? 17.874 -8.331 -58.297 1.00 83.94 69 LEU A CA 1
ATOM 488 C C . LEU A 1 69 ? 18.026 -6.832 -57.952 1.00 83.94 69 LEU A C 1
ATOM 490 O O . LEU A 1 69 ? 17.026 -6.137 -57.743 1.00 83.94 69 LEU A O 1
ATOM 494 N N . LYS A 1 70 ? 19.253 -6.293 -57.917 1.00 86.38 70 LYS A N 1
ATOM 495 C CA . LYS A 1 70 ? 19.496 -4.850 -57.721 1.00 86.38 70 LYS A CA 1
A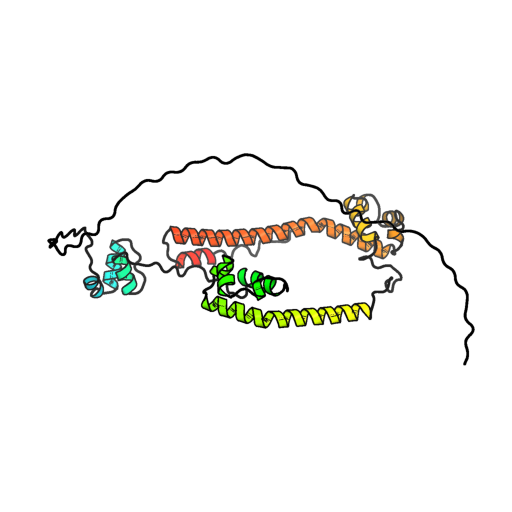TOM 496 C C . LYS A 1 70 ? 19.135 -4.017 -58.945 1.00 86.38 70 LYS A C 1
ATOM 498 O O . LYS A 1 70 ? 18.805 -2.841 -58.774 1.00 86.38 70 LYS A O 1
ATOM 503 N N . GLU A 1 71 ? 19.141 -4.589 -60.140 1.00 86.56 71 GLU A N 1
ATOM 504 C CA . GLU A 1 71 ? 18.769 -3.888 -61.374 1.00 86.56 71 GLU A CA 1
ATOM 505 C C . GLU A 1 71 ? 17.248 -3.808 -61.564 1.00 86.56 71 GLU A C 1
ATOM 507 O O . GLU A 1 71 ? 16.741 -2.827 -62.115 1.00 86.56 71 GLU A O 1
ATOM 512 N N . LEU A 1 72 ? 16.501 -4.768 -61.007 1.00 85.81 72 LEU A N 1
ATOM 513 C CA . LEU A 1 72 ? 15.042 -4.810 -61.096 1.00 85.81 72 LEU A CA 1
ATOM 514 C C . LEU A 1 72 ? 14.362 -3.632 -60.384 1.00 85.81 72 LEU A C 1
ATOM 516 O O . LEU A 1 72 ? 14.802 -3.112 -59.348 1.00 85.81 72 LEU A O 1
ATOM 520 N N . LYS A 1 73 ? 13.218 -3.208 -60.919 1.00 88.44 73 LYS A N 1
ATOM 521 C CA . LYS A 1 73 ? 12.353 -2.214 -60.273 1.00 88.44 73 LYS A CA 1
ATOM 522 C C . LYS A 1 73 ? 11.603 -2.856 -59.108 1.00 88.44 73 LYS A C 1
ATOM 524 O O . LYS A 1 73 ? 11.266 -4.034 -59.137 1.00 88.44 73 LYS A O 1
ATOM 529 N N . ASN A 1 74 ? 11.224 -2.052 -58.112 1.00 85.38 74 ASN A N 1
ATOM 530 C CA . ASN A 1 74 ? 10.452 -2.541 -56.959 1.00 85.38 74 ASN A CA 1
ATOM 531 C C . ASN A 1 74 ? 9.183 -3.306 -57.363 1.00 85.38 74 ASN A C 1
ATOM 533 O O . ASN A 1 74 ? 8.850 -4.291 -56.722 1.00 85.38 74 ASN A O 1
ATOM 537 N N . LYS A 1 75 ? 8.498 -2.894 -58.440 1.00 88.31 75 LYS A N 1
ATOM 538 C CA . LYS A 1 75 ? 7.303 -3.591 -58.945 1.00 88.31 75 LYS A CA 1
ATOM 539 C C . LYS A 1 75 ? 7.603 -5.017 -59.424 1.00 88.31 75 LYS A C 1
ATOM 541 O O . LYS A 1 75 ? 6.771 -5.898 -59.248 1.00 88.31 75 LYS A O 1
ATOM 546 N N . GLU A 1 76 ? 8.778 -5.236 -60.007 1.00 88.62 76 GLU A N 1
ATOM 547 C CA . GLU A 1 76 ? 9.216 -6.541 -60.517 1.00 88.62 76 GLU A CA 1
ATOM 548 C C . GLU A 1 76 ? 9.646 -7.441 -59.357 1.00 88.62 76 GLU A C 1
ATOM 550 O O . GLU A 1 76 ? 9.194 -8.577 -59.266 1.00 88.62 76 GLU A O 1
ATOM 555 N N . LEU A 1 77 ? 10.398 -6.896 -58.394 1.00 87.25 77 LEU A N 1
ATOM 556 C CA . LEU A 1 77 ? 10.735 -7.593 -57.146 1.00 87.25 77 LEU A CA 1
ATOM 557 C C . LEU A 1 77 ? 9.478 -8.003 -56.363 1.00 87.25 77 LEU A C 1
ATOM 559 O O . LEU A 1 77 ? 9.391 -9.115 -55.854 1.00 87.25 77 LEU A O 1
ATOM 563 N N . GLN A 1 78 ? 8.467 -7.133 -56.312 1.00 89.38 78 GLN A N 1
ATOM 564 C CA . GLN A 1 78 ? 7.170 -7.443 -55.707 1.00 89.38 78 GLN A CA 1
ATOM 565 C C . GLN A 1 78 ? 6.414 -8.543 -56.458 1.00 89.38 78 GLN A C 1
ATOM 567 O O . GLN A 1 78 ? 5.777 -9.369 -55.812 1.00 89.38 78 GLN A O 1
ATOM 572 N N . ALA A 1 79 ? 6.470 -8.569 -57.792 1.00 89.06 79 ALA A N 1
ATOM 573 C CA . ALA A 1 79 ? 5.831 -9.610 -58.595 1.00 89.06 79 ALA A CA 1
ATOM 574 C C . ALA A 1 79 ? 6.500 -10.978 -58.391 1.00 89.06 79 ALA A C 1
ATOM 576 O O . ALA A 1 79 ? 5.800 -11.976 -58.231 1.00 89.06 79 ALA A O 1
ATOM 577 N N . ILE A 1 80 ? 7.835 -11.009 -58.319 1.00 86.94 80 ILE A N 1
ATOM 578 C CA . ILE A 1 80 ? 8.613 -12.219 -58.013 1.00 86.94 80 ILE A CA 1
ATOM 579 C C . ILE A 1 80 ? 8.254 -12.739 -56.621 1.00 86.94 80 ILE A C 1
ATOM 581 O O . ILE A 1 80 ? 7.946 -13.915 -56.462 1.00 86.94 80 ILE A O 1
ATOM 585 N N . LEU A 1 81 ? 8.200 -11.854 -55.622 1.00 86.50 81 LEU A N 1
ATOM 586 C CA . LEU A 1 81 ? 7.786 -12.220 -54.268 1.00 86.50 81 LEU A CA 1
ATOM 587 C C . LEU A 1 81 ? 6.357 -12.775 -54.224 1.00 86.50 81 LEU A C 1
ATOM 589 O O . LEU A 1 81 ? 6.130 -13.778 -53.559 1.00 86.50 81 LEU A O 1
ATOM 593 N N . VAL A 1 82 ? 5.411 -12.192 -54.972 1.00 88.88 82 VAL A N 1
ATOM 594 C CA . VAL A 1 82 ? 4.039 -12.725 -55.087 1.00 88.88 82 VAL A CA 1
ATOM 595 C C . VAL A 1 82 ? 4.031 -14.118 -55.723 1.00 88.88 82 VAL A C 1
ATOM 597 O O . VAL A 1 82 ? 3.315 -14.990 -55.237 1.00 88.88 82 VAL A O 1
ATOM 600 N N . GLY A 1 83 ? 4.838 -14.348 -56.764 1.00 85.06 83 GLY A N 1
ATOM 601 C CA . GLY A 1 83 ? 4.985 -15.663 -57.399 1.00 85.06 83 GLY A CA 1
ATOM 602 C C . GLY A 1 83 ? 5.589 -16.723 -56.472 1.00 85.06 83 GLY A C 1
ATOM 603 O O . GLY A 1 83 ? 5.207 -17.886 -56.544 1.00 85.06 83 GLY A O 1
ATOM 604 N N . LEU A 1 84 ? 6.470 -16.309 -55.558 1.00 83.62 84 LEU A N 1
ATOM 605 C CA . LEU A 1 84 ? 7.066 -17.157 -54.520 1.00 83.62 84 LEU A CA 1
ATOM 606 C C . LEU A 1 84 ? 6.187 -17.292 -53.260 1.00 83.62 84 LEU A C 1
ATOM 608 O O . LEU A 1 84 ? 6.583 -17.959 -52.308 1.00 83.62 84 LEU A O 1
ATOM 612 N N . GLY A 1 85 ? 5.013 -16.650 -53.216 1.00 80.38 85 GLY A N 1
ATOM 613 C CA . GLY A 1 85 ? 4.139 -16.643 -52.036 1.00 80.38 85 GLY A CA 1
ATOM 614 C C . GLY A 1 85 ? 4.698 -15.855 -50.841 1.00 80.38 85 GLY A C 1
ATOM 615 O O . GLY A 1 85 ? 4.225 -16.013 -49.717 1.00 80.38 85 GLY A O 1
ATOM 616 N N . LEU A 1 86 ? 5.699 -15.004 -51.070 1.00 82.31 86 LEU A N 1
ATOM 617 C CA . LEU A 1 86 ? 6.382 -14.197 -50.064 1.00 82.31 86 LEU A CA 1
ATOM 618 C C . LEU A 1 86 ? 5.781 -12.783 -49.972 1.00 82.31 86 LEU A C 1
ATOM 620 O O . LEU A 1 86 ? 5.180 -12.247 -50.906 1.00 82.31 86 LEU A O 1
ATOM 624 N N . ARG A 1 87 ? 5.966 -12.132 -48.820 1.00 82.25 87 ARG A N 1
ATOM 625 C CA . ARG A 1 87 ? 5.450 -10.778 -48.562 1.00 82.25 87 ARG A CA 1
ATOM 626 C C . ARG A 1 87 ? 6.084 -9.746 -49.503 1.00 82.25 87 ARG A C 1
ATOM 628 O O . ARG A 1 87 ? 7.303 -9.676 -49.624 1.00 82.25 87 ARG A O 1
ATOM 635 N N . LYS A 1 88 ? 5.264 -8.887 -50.120 1.00 86.19 88 LYS A N 1
ATOM 636 C CA . LYS A 1 88 ? 5.686 -7.856 -51.101 1.00 86.19 88 LYS A CA 1
ATOM 637 C C . LYS A 1 88 ? 5.987 -6.468 -50.504 1.00 86.19 88 LYS A C 1
ATOM 639 O O . LYS A 1 88 ? 6.175 -5.495 -51.234 1.00 86.19 88 LYS A O 1
ATOM 644 N N . THR A 1 89 ? 5.959 -6.342 -49.182 1.00 80.00 89 THR A N 1
ATOM 645 C CA . THR A 1 89 ? 6.122 -5.079 -48.446 1.00 80.00 89 THR A CA 1
ATOM 646 C C . THR A 1 89 ? 7.580 -4.867 -48.018 1.00 80.00 89 THR A C 1
ATOM 648 O O . THR A 1 89 ? 8.322 -5.828 -47.817 1.00 80.00 89 THR A O 1
ATOM 651 N N . GLY A 1 90 ? 8.012 -3.609 -47.884 1.00 77.69 90 GLY A N 1
ATOM 652 C CA . GLY A 1 90 ? 9.371 -3.252 -47.447 1.00 77.69 90 GLY A CA 1
ATOM 653 C C . GLY A 1 90 ? 10.182 -2.467 -48.481 1.00 77.69 90 GLY A C 1
ATOM 654 O O . GLY A 1 90 ? 9.710 -2.170 -49.581 1.00 77.69 90 GLY A O 1
ATOM 655 N N . ASN A 1 91 ? 11.404 -2.099 -48.100 1.00 82.12 91 ASN A N 1
ATOM 656 C CA . ASN A 1 91 ? 12.331 -1.380 -48.970 1.00 82.12 91 ASN A CA 1
ATOM 657 C C . ASN A 1 91 ? 12.962 -2.327 -49.999 1.00 82.12 91 ASN A C 1
ATOM 659 O O . ASN A 1 91 ? 12.998 -3.534 -49.794 1.00 82.12 91 ASN A O 1
ATOM 663 N N . LYS A 1 92 ? 13.528 -1.780 -51.087 1.00 83.50 92 LYS A N 1
ATOM 664 C CA . LYS A 1 92 ? 14.154 -2.571 -52.167 1.00 83.50 92 LYS A CA 1
ATOM 665 C C . LYS A 1 92 ? 15.135 -3.626 -51.642 1.00 83.50 92 LYS A C 1
ATOM 667 O O . LYS A 1 92 ? 15.109 -4.757 -52.101 1.00 83.50 92 LYS A O 1
ATOM 672 N N . LYS A 1 93 ? 15.951 -3.263 -50.649 1.00 84.44 93 LYS A N 1
ATOM 673 C CA . LYS A 1 93 ? 16.882 -4.178 -49.981 1.00 84.44 93 LYS A CA 1
ATOM 674 C C . LYS A 1 93 ? 16.159 -5.331 -49.275 1.00 84.44 93 LYS A C 1
ATOM 676 O O . LYS A 1 93 ? 16.523 -6.472 -49.499 1.00 84.44 93 LYS A O 1
ATOM 681 N N . ASP A 1 94 ? 15.102 -5.042 -48.518 1.00 83.00 94 ASP A N 1
ATOM 682 C CA . ASP A 1 94 ? 14.304 -6.057 -47.817 1.00 83.00 94 ASP A CA 1
ATOM 683 C C . ASP A 1 94 ? 13.644 -7.032 -48.806 1.00 83.00 94 ASP A C 1
ATOM 685 O O . ASP A 1 94 ? 13.560 -8.224 -48.536 1.00 83.00 94 ASP A O 1
ATOM 689 N N . LEU A 1 95 ? 13.199 -6.537 -49.972 1.00 85.75 95 LEU A N 1
ATOM 690 C CA . LEU A 1 95 ? 12.642 -7.379 -51.036 1.00 85.75 95 LEU A CA 1
ATOM 691 C C . LEU A 1 95 ? 13.705 -8.325 -51.614 1.00 85.75 95 LEU A C 1
ATOM 693 O O . LEU A 1 95 ? 13.422 -9.499 -51.829 1.00 85.75 95 LEU A O 1
ATOM 697 N N . ILE A 1 96 ? 14.922 -7.823 -51.845 1.00 86.62 96 ILE A N 1
ATOM 698 C CA . ILE A 1 96 ? 16.056 -8.608 -52.355 1.00 86.62 96 ILE A CA 1
ATOM 699 C C . ILE A 1 96 ? 16.498 -9.645 -51.319 1.00 86.62 96 ILE A C 1
ATOM 701 O O . ILE A 1 96 ? 16.606 -10.823 -51.645 1.00 86.62 96 ILE A O 1
ATOM 705 N N . ASP A 1 97 ? 16.687 -9.230 -50.066 1.00 84.62 97 ASP A N 1
ATOM 706 C CA . ASP A 1 97 ? 17.084 -10.112 -48.967 1.00 84.62 97 ASP A CA 1
ATOM 707 C C . ASP A 1 97 ? 16.030 -11.211 -48.735 1.00 84.62 97 ASP A C 1
ATOM 709 O O . ASP A 1 97 ? 16.388 -12.350 -48.441 1.00 84.62 97 ASP A O 1
ATOM 713 N N . ARG A 1 98 ? 14.740 -10.914 -48.954 1.00 86.19 98 ARG A N 1
ATOM 714 C CA . ARG A 1 98 ? 13.643 -11.894 -48.891 1.00 86.19 98 ARG A CA 1
ATOM 715 C C . ARG A 1 98 ? 13.647 -12.884 -50.058 1.00 86.19 98 ARG A C 1
ATOM 717 O O . ARG A 1 98 ? 13.404 -14.062 -49.825 1.00 86.19 98 ARG A O 1
ATOM 724 N N . ILE A 1 99 ? 13.959 -12.445 -51.282 1.00 85.88 99 ILE A N 1
ATOM 725 C CA . ILE A 1 99 ? 14.124 -13.348 -52.442 1.00 85.88 99 ILE A CA 1
ATOM 726 C C . ILE A 1 99 ? 15.345 -14.261 -52.250 1.00 85.88 99 ILE A C 1
ATOM 728 O O . ILE A 1 99 ? 15.295 -15.433 -52.603 1.00 85.88 99 ILE A O 1
ATOM 732 N N . LEU A 1 100 ? 16.422 -13.748 -51.651 1.00 84.62 100 LEU A N 1
ATOM 733 C CA . LEU A 1 100 ? 17.654 -14.500 -51.383 1.00 84.62 100 LEU A CA 1
ATOM 734 C C . LEU A 1 100 ? 17.609 -15.334 -50.088 1.00 84.62 100 LEU A C 1
ATOM 736 O O . LEU A 1 100 ? 18.628 -15.904 -49.702 1.00 84.62 100 LEU A O 1
ATOM 740 N N . GLY A 1 101 ? 16.475 -15.373 -49.379 1.00 75.88 101 GLY A N 1
ATOM 741 C CA . GLY A 1 101 ? 16.328 -16.115 -48.119 1.00 75.88 101 GLY A CA 1
ATOM 742 C C . GLY A 1 101 ? 17.181 -15.587 -46.954 1.00 75.88 101 GLY A C 1
ATOM 743 O O . GLY A 1 101 ? 17.343 -16.272 -45.949 1.00 75.88 101 GLY A O 1
ATOM 744 N N . ARG A 1 102 ? 17.731 -14.372 -47.071 1.00 72.06 102 ARG A N 1
ATOM 745 C CA . ARG A 1 102 ? 18.579 -13.699 -46.069 1.00 72.06 102 ARG A CA 1
ATOM 746 C C . ARG A 1 102 ? 17.806 -12.731 -45.172 1.00 72.06 102 ARG A C 1
ATOM 748 O O . ARG A 1 102 ? 18.422 -11.976 -44.420 1.00 72.06 102 ARG A O 1
ATOM 755 N N . GLU A 1 103 ? 16.476 -12.708 -45.250 1.00 66.00 103 GLU A N 1
ATOM 756 C CA . GLU A 1 103 ? 15.671 -11.797 -44.440 1.00 66.00 103 GLU A CA 1
ATOM 757 C C . GLU A 1 103 ? 15.781 -12.155 -42.952 1.00 66.00 103 GLU A C 1
ATOM 759 O O . GLU A 1 103 ? 15.092 -13.030 -42.431 1.00 66.00 103 GLU A O 1
ATOM 764 N N . VAL A 1 104 ? 16.640 -11.425 -42.243 1.00 54.94 104 VAL A N 1
ATOM 765 C CA . VAL A 1 104 ? 16.596 -11.358 -40.787 1.00 54.94 104 VAL A CA 1
ATOM 766 C C . VAL A 1 104 ? 15.325 -10.592 -40.440 1.00 54.94 104 VAL A C 1
ATOM 768 O O . VAL A 1 104 ? 15.289 -9.363 -40.531 1.00 54.94 104 VAL A O 1
ATOM 771 N N . VAL A 1 105 ? 14.268 -11.316 -40.062 1.00 56.97 105 VAL A N 1
ATOM 772 C CA . VAL A 1 105 ? 13.072 -10.725 -39.455 1.00 56.97 105 VAL A CA 1
ATOM 773 C C . VAL A 1 105 ? 13.519 -10.098 -38.139 1.00 56.97 105 VAL A C 1
ATOM 775 O O . VAL A 1 105 ? 13.586 -10.745 -37.100 1.00 56.97 105 VAL A O 1
ATOM 778 N N . VAL A 1 106 ? 13.910 -8.826 -38.186 1.00 51.72 106 VAL A N 1
ATOM 779 C CA . VAL A 1 106 ? 14.122 -8.039 -36.977 1.00 51.72 106 VAL A CA 1
ATOM 780 C C . VAL A 1 106 ? 12.734 -7.820 -36.401 1.00 51.72 106 VAL A C 1
ATOM 782 O O . VAL A 1 106 ? 12.026 -6.903 -36.821 1.00 51.72 106 VAL A O 1
ATOM 785 N N . ASP A 1 107 ? 12.328 -8.702 -35.487 1.00 50.88 107 ASP A N 1
ATOM 786 C CA . ASP A 1 107 ? 11.084 -8.590 -34.740 1.00 50.88 107 ASP A CA 1
ATOM 787 C C . ASP A 1 107 ? 11.005 -7.186 -34.132 1.00 50.88 107 ASP A C 1
ATOM 789 O O . ASP A 1 107 ? 11.627 -6.871 -33.116 1.00 50.88 107 ASP A O 1
ATOM 793 N N . LYS A 1 108 ? 10.194 -6.310 -34.730 1.00 54.75 108 LYS A N 1
ATOM 794 C CA . LYS A 1 108 ? 9.847 -5.003 -34.146 1.00 54.75 108 LYS A CA 1
ATOM 795 C C . LYS A 1 108 ? 8.877 -5.163 -32.959 1.00 54.75 108 LYS A C 1
ATOM 797 O O . LYS A 1 108 ? 8.193 -4.212 -32.581 1.00 54.75 108 LYS A O 1
ATOM 802 N N . ARG A 1 109 ? 8.780 -6.370 -32.390 1.00 58.56 109 ARG A N 1
ATOM 803 C CA . ARG A 1 109 ? 7.645 -6.866 -31.611 1.00 58.56 109 ARG A CA 1
ATOM 804 C C . ARG A 1 109 ? 7.833 -6.654 -30.107 1.00 58.56 109 ARG A C 1
ATOM 806 O O . ARG A 1 109 ? 8.934 -6.722 -29.569 1.00 58.56 109 ARG A O 1
ATOM 813 N N . LYS A 1 110 ? 6.696 -6.389 -29.453 1.00 56.97 110 LYS A N 1
ATOM 814 C CA . LYS A 1 110 ? 6.490 -5.943 -28.060 1.00 56.97 110 LYS A CA 1
ATOM 815 C C . LYS A 1 110 ? 7.022 -4.531 -27.782 1.00 56.97 110 LYS A C 1
ATOM 817 O O . LYS A 1 110 ? 8.221 -4.291 -27.653 1.00 56.97 110 LYS A O 1
ATOM 822 N N . LYS A 1 111 ? 6.094 -3.572 -27.613 1.00 65.75 111 LYS A N 1
ATOM 823 C CA . LYS A 1 111 ? 6.399 -2.238 -27.063 1.00 65.75 111 LYS A CA 1
ATOM 824 C C . LYS A 1 111 ? 7.113 -2.454 -25.724 1.00 65.75 111 LYS A C 1
ATOM 826 O O . LYS A 1 111 ? 6.479 -2.846 -24.747 1.00 65.75 111 LYS A O 1
ATOM 831 N N . LYS A 1 112 ? 8.433 -2.230 -25.691 1.00 70.00 112 LYS A N 1
ATOM 832 C CA . LYS A 1 112 ? 9.262 -2.456 -24.498 1.00 70.00 112 LYS A CA 1
ATOM 833 C C . LYS A 1 112 ? 8.615 -1.772 -23.296 1.00 70.00 112 LYS A C 1
ATOM 835 O O . LYS A 1 112 ? 8.335 -0.568 -23.350 1.00 70.00 112 LYS A O 1
ATOM 840 N N . ILE A 1 113 ? 8.380 -2.528 -22.219 1.00 81.12 113 ILE A N 1
ATOM 841 C CA . ILE A 1 113 ? 7.809 -1.981 -20.986 1.00 81.12 113 ILE A CA 1
ATOM 842 C C . ILE A 1 113 ? 8.693 -0.815 -20.554 1.00 81.12 113 ILE A C 1
ATOM 844 O O . ILE A 1 113 ? 9.892 -0.973 -20.305 1.00 81.12 113 ILE A O 1
ATOM 848 N N . LYS A 1 114 ? 8.104 0.382 -20.471 1.00 87.38 114 LYS A N 1
ATOM 849 C CA . LYS A 1 114 ? 8.828 1.579 -20.038 1.00 87.38 114 LYS A CA 1
ATOM 850 C C . LYS A 1 114 ? 9.432 1.311 -18.660 1.00 87.38 114 LYS A C 1
ATOM 852 O O . LYS A 1 114 ? 8.704 0.969 -17.730 1.00 87.38 114 LYS A O 1
ATOM 857 N N . TRP A 1 115 ? 10.736 1.559 -18.509 1.00 90.44 115 TRP A N 1
ATOM 858 C CA . TRP A 1 115 ? 11.492 1.341 -17.266 1.00 90.44 115 TRP A CA 1
ATOM 859 C C . TRP A 1 115 ? 10.760 1.822 -16.003 1.00 90.44 115 TRP A C 1
ATOM 861 O O . TRP A 1 115 ? 10.760 1.135 -14.982 1.00 90.44 115 TRP A O 1
ATOM 871 N N . ARG A 1 116 ? 10.083 2.979 -16.080 1.00 88.06 116 ARG A N 1
ATOM 872 C CA . ARG A 1 116 ? 9.316 3.582 -14.976 1.00 88.06 116 ARG A CA 1
ATOM 873 C C . ARG A 1 116 ? 8.301 2.626 -14.335 1.00 88.06 116 ARG A C 1
ATOM 875 O O . ARG A 1 116 ? 8.136 2.696 -13.122 1.00 88.06 116 ARG A O 1
ATOM 882 N N . ASN A 1 117 ? 7.677 1.755 -15.126 1.00 86.25 117 ASN A N 1
ATOM 883 C CA . ASN A 1 117 ? 6.613 0.840 -14.698 1.00 86.25 117 ASN A CA 1
ATOM 884 C C . ASN A 1 117 ? 7.067 -0.630 -14.717 1.00 86.25 117 ASN A C 1
ATOM 886 O O . ASN A 1 117 ? 6.240 -1.535 -14.672 1.00 86.25 117 ASN A O 1
ATOM 890 N N . SER A 1 118 ? 8.373 -0.870 -14.829 1.00 90.31 118 SER A N 1
ATOM 891 C CA . SER A 1 118 ? 8.926 -2.214 -14.967 1.00 90.31 118 SER A CA 1
ATOM 892 C C . SER A 1 118 ? 9.038 -2.948 -13.633 1.00 90.31 118 SER A C 1
ATOM 894 O O . SER A 1 118 ? 9.330 -2.346 -12.592 1.00 90.31 118 SER A O 1
ATOM 896 N N . LYS A 1 119 ? 8.875 -4.276 -13.682 1.00 88.75 119 LYS A N 1
ATOM 897 C CA . LYS A 1 119 ? 9.144 -5.176 -12.547 1.00 88.75 119 LYS A CA 1
ATOM 898 C C . LYS A 1 119 ? 10.614 -5.072 -12.115 1.00 88.75 119 LYS A C 1
ATOM 900 O O . LYS A 1 119 ? 10.899 -4.970 -10.924 1.00 88.75 119 LYS A O 1
ATOM 905 N N . ALA A 1 120 ? 11.518 -4.951 -13.089 1.00 90.06 120 ALA A N 1
ATOM 906 C CA . ALA A 1 120 ? 12.942 -4.696 -12.900 1.00 90.06 120 ALA A CA 1
ATOM 907 C C . ALA A 1 120 ? 13.214 -3.466 -12.017 1.00 90.06 120 ALA A C 1
ATOM 909 O O . ALA A 1 120 ? 13.874 -3.557 -10.982 1.00 90.06 120 ALA A O 1
ATOM 910 N N . ARG A 1 121 ? 12.644 -2.305 -12.362 1.00 91.81 121 ARG A N 1
ATOM 911 C CA . ARG A 1 121 ? 12.801 -1.087 -11.559 1.00 91.81 121 ARG A CA 1
ATOM 912 C C . ARG A 1 121 ? 12.265 -1.262 -10.145 1.00 91.81 121 ARG A C 1
ATOM 914 O O . ARG A 1 121 ? 12.918 -0.818 -9.206 1.00 91.81 121 ARG A O 1
ATOM 921 N N . ALA A 1 122 ? 11.083 -1.858 -9.990 1.00 89.12 122 ALA A N 1
ATOM 922 C CA . ALA A 1 122 ? 10.475 -2.064 -8.678 1.00 89.12 122 ALA A CA 1
ATOM 923 C C . ALA A 1 122 ? 11.355 -2.947 -7.778 1.00 89.12 122 ALA A C 1
ATOM 925 O O . ALA A 1 122 ? 11.605 -2.591 -6.625 1.00 89.12 122 ALA A O 1
ATOM 926 N N . MET A 1 123 ? 11.883 -4.044 -8.329 1.00 90.06 123 MET A N 1
ATOM 927 C CA . MET A 1 123 ? 12.819 -4.937 -7.647 1.00 90.06 123 MET A CA 1
ATOM 928 C C . MET A 1 123 ? 14.096 -4.196 -7.237 1.00 90.06 123 MET A C 1
ATOM 930 O O . MET A 1 123 ? 14.444 -4.188 -6.058 1.00 90.06 123 MET A O 1
ATOM 934 N N . LEU A 1 124 ? 14.743 -3.492 -8.171 1.00 90.19 124 LEU A N 1
ATOM 935 C CA . LEU A 1 124 ? 15.982 -2.764 -7.893 1.00 90.19 124 LEU A CA 1
ATOM 936 C C . LEU A 1 124 ? 15.786 -1.642 -6.864 1.00 90.19 124 LEU A C 1
ATOM 938 O O . LEU A 1 124 ? 16.627 -1.456 -5.990 1.00 90.19 124 LEU A O 1
ATOM 942 N N . VAL A 1 125 ? 14.671 -0.905 -6.927 1.00 89.25 125 VAL A N 1
ATOM 943 C CA . VAL A 1 125 ? 14.341 0.112 -5.917 1.00 89.25 125 VAL A CA 1
ATOM 944 C C . VAL A 1 125 ? 14.203 -0.527 -4.542 1.00 89.25 125 VAL A C 1
ATOM 946 O O . VAL A 1 125 ? 14.768 0.010 -3.597 1.00 89.25 125 VAL A O 1
ATOM 949 N N . ARG A 1 126 ? 13.497 -1.659 -4.429 1.00 87.25 126 ARG A N 1
ATOM 950 C CA . ARG A 1 126 ? 13.321 -2.370 -3.157 1.00 87.25 126 ARG A CA 1
ATOM 951 C C . ARG A 1 126 ? 14.656 -2.857 -2.594 1.00 87.25 126 ARG A C 1
ATOM 953 O O . ARG A 1 126 ? 14.914 -2.626 -1.420 1.00 87.25 126 ARG A O 1
ATOM 960 N N . MET A 1 127 ? 15.513 -3.447 -3.428 1.00 86.88 127 MET A N 1
ATOM 961 C CA . MET A 1 127 ? 16.864 -3.861 -3.028 1.00 86.88 127 MET A CA 1
ATOM 962 C C . MET A 1 127 ? 17.696 -2.670 -2.542 1.00 86.88 127 MET A C 1
ATOM 964 O O . MET A 1 127 ? 18.322 -2.739 -1.499 1.00 86.88 127 MET A O 1
ATOM 968 N N . LEU A 1 128 ? 17.650 -1.538 -3.246 1.00 87.94 128 LEU A N 1
ATOM 969 C CA . LEU A 1 128 ? 18.383 -0.328 -2.863 1.00 87.94 128 LEU A CA 1
ATOM 970 C C . LEU A 1 128 ? 17.746 0.451 -1.693 1.00 87.94 128 LEU A C 1
ATOM 972 O O . LEU A 1 128 ? 18.329 1.440 -1.252 1.00 87.94 128 LEU A O 1
ATOM 976 N N . MET A 1 129 ? 16.536 0.100 -1.248 1.00 83.81 129 MET A N 1
ATOM 977 C CA . MET A 1 129 ? 15.936 0.639 -0.017 1.00 83.81 129 MET A CA 1
ATOM 978 C C . MET A 1 129 ? 16.402 -0.128 1.219 1.00 83.81 129 MET A C 1
ATOM 980 O O . MET A 1 129 ? 16.475 0.453 2.300 1.00 83.81 129 MET A O 1
ATOM 984 N N . ASP A 1 130 ? 16.716 -1.408 1.049 1.00 83.56 130 ASP A N 1
ATOM 985 C CA . ASP A 1 130 ? 17.335 -2.230 2.074 1.00 83.56 130 ASP A CA 1
ATOM 986 C C . ASP A 1 130 ? 18.822 -1.863 2.198 1.00 83.56 130 ASP A C 1
ATOM 988 O O . ASP A 1 130 ? 19.537 -1.776 1.198 1.00 83.56 130 ASP A O 1
ATOM 992 N N . LYS A 1 131 ? 19.283 -1.584 3.420 1.00 79.62 131 LYS A N 1
ATOM 993 C CA . LYS A 1 131 ? 20.662 -1.141 3.680 1.00 79.62 131 LYS A CA 1
ATOM 994 C C . LYS A 1 131 ? 21.661 -2.285 3.528 1.00 79.62 131 LYS A C 1
ATOM 996 O O . LYS A 1 131 ? 22.796 -2.031 3.136 1.00 79.62 131 LYS A O 1
ATOM 1001 N N . ASP A 1 132 ? 21.209 -3.514 3.761 1.00 78.69 132 ASP A N 1
ATOM 1002 C CA . ASP A 1 132 ? 22.056 -4.707 3.790 1.00 78.69 132 ASP A CA 1
ATOM 1003 C C . ASP A 1 132 ? 22.073 -5.436 2.438 1.00 78.69 132 ASP A C 1
ATOM 1005 O O . ASP A 1 132 ? 22.706 -6.479 2.275 1.00 78.69 132 ASP A O 1
ATOM 1009 N N . SER A 1 133 ? 21.387 -4.894 1.427 1.00 85.12 133 SER A N 1
ATOM 1010 C CA . SER A 1 133 ? 21.334 -5.522 0.114 1.00 85.12 133 SER A CA 1
ATOM 1011 C C . SER A 1 133 ? 22.662 -5.420 -0.634 1.00 85.12 133 SER A C 1
ATOM 1013 O O . SER A 1 133 ? 23.230 -4.339 -0.817 1.00 85.12 133 SER A O 1
ATOM 1015 N N . ASN A 1 134 ? 23.067 -6.538 -1.238 1.00 83.56 134 ASN A N 1
ATOM 1016 C CA . ASN A 1 134 ? 24.200 -6.611 -2.166 1.00 83.56 134 ASN A CA 1
ATOM 1017 C C . ASN A 1 134 ? 24.064 -5.656 -3.372 1.00 83.56 134 ASN A C 1
ATOM 1019 O O . ASN A 1 134 ? 25.051 -5.357 -4.040 1.00 83.56 134 ASN A O 1
ATOM 1023 N N . ALA A 1 135 ? 22.870 -5.118 -3.658 1.00 83.44 135 ALA A N 1
ATOM 1024 C CA . ALA A 1 135 ? 22.669 -4.150 -4.739 1.00 83.44 135 ALA A CA 1
ATOM 1025 C C . ALA A 1 135 ? 23.517 -2.871 -4.603 1.00 83.44 135 ALA A C 1
ATOM 1027 O O . ALA A 1 135 ? 23.813 -2.214 -5.610 1.00 83.44 135 ALA A O 1
ATOM 1028 N N . HIS A 1 136 ? 23.923 -2.508 -3.382 1.00 83.31 136 HIS A N 1
ATOM 1029 C CA . HIS A 1 136 ? 24.793 -1.351 -3.155 1.00 83.31 136 HIS A CA 1
ATOM 1030 C C . HIS A 1 136 ? 26.213 -1.601 -3.666 1.00 83.31 136 HIS A C 1
ATOM 1032 O O . HIS A 1 136 ? 26.767 -0.733 -4.349 1.00 83.31 136 HIS A O 1
ATOM 1038 N N . THR A 1 137 ? 26.754 -2.796 -3.420 1.00 87.50 137 THR A N 1
ATOM 1039 C CA . THR A 1 137 ? 28.135 -3.185 -3.751 1.00 87.50 137 THR A CA 1
ATOM 1040 C C . THR A 1 137 ? 28.284 -3.717 -5.175 1.00 87.50 137 THR A C 1
ATOM 1042 O O . THR A 1 137 ? 29.304 -3.461 -5.812 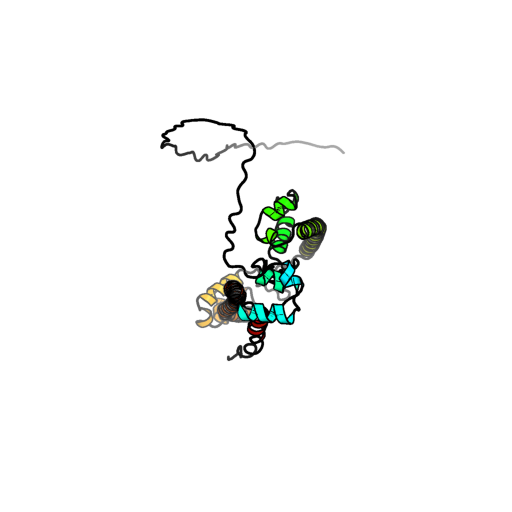1.00 87.50 137 THR A O 1
ATOM 1045 N N . MET A 1 138 ? 27.265 -4.395 -5.711 1.00 85.75 138 MET A N 1
ATOM 1046 C CA . MET A 1 138 ? 27.317 -4.974 -7.054 1.00 85.75 138 MET A CA 1
ATOM 1047 C C . MET A 1 138 ? 27.468 -3.910 -8.149 1.00 85.75 138 MET A C 1
ATOM 1049 O O . MET A 1 138 ? 26.882 -2.813 -8.098 1.00 85.75 138 MET A O 1
ATOM 1053 N N . THR A 1 139 ? 28.234 -4.267 -9.182 1.00 92.81 139 THR A N 1
ATOM 1054 C CA . THR A 1 139 ? 28.341 -3.474 -10.410 1.00 92.81 139 THR A CA 1
ATOM 1055 C C . THR A 1 139 ? 27.059 -3.592 -11.233 1.00 92.81 139 THR A C 1
ATOM 1057 O O . THR A 1 139 ? 26.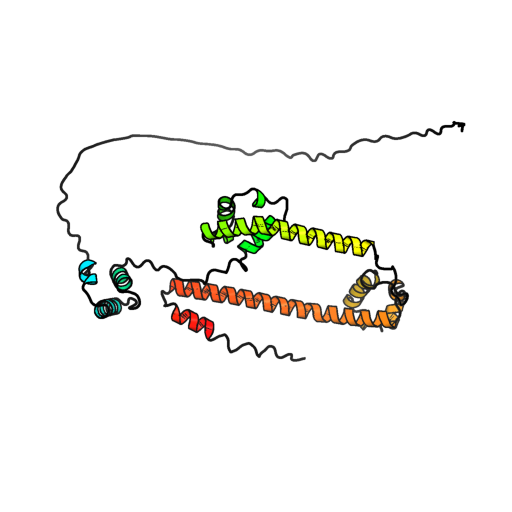272 -4.527 -11.078 1.00 92.81 139 THR A O 1
ATOM 1060 N N . TRP A 1 140 ? 26.824 -2.641 -12.141 1.00 91.69 140 TRP A N 1
ATOM 1061 C CA . TRP A 1 140 ? 25.642 -2.686 -13.005 1.00 91.69 140 TRP A CA 1
ATOM 1062 C C . TRP A 1 140 ? 25.636 -3.923 -13.919 1.00 91.69 140 TRP A C 1
ATOM 1064 O O . TRP A 1 140 ? 24.559 -4.408 -14.230 1.00 91.69 140 TRP A O 1
ATOM 1074 N N . GLN A 1 141 ? 26.805 -4.453 -14.304 1.00 93.81 141 GLN A N 1
ATOM 1075 C CA . GLN A 1 141 ? 26.924 -5.677 -15.109 1.00 93.81 141 GLN A CA 1
ATOM 1076 C C . GLN A 1 141 ? 26.472 -6.898 -14.315 1.00 93.81 141 GLN A C 1
ATOM 1078 O O . GLN A 1 141 ? 25.630 -7.657 -14.777 1.00 93.81 141 GLN A O 1
ATOM 1083 N N . GLN A 1 142 ? 26.966 -7.038 -13.083 1.00 91.44 142 GLN A N 1
ATOM 1084 C CA . GLN A 1 142 ? 26.557 -8.123 -12.193 1.00 91.44 142 GLN A CA 1
ATOM 1085 C C . GLN A 1 142 ? 25.059 -8.051 -11.874 1.00 91.44 142 GLN A C 1
ATOM 1087 O O . GLN A 1 142 ? 24.396 -9.081 -11.842 1.00 91.44 142 GLN A O 1
ATOM 1092 N N . LEU A 1 143 ? 24.515 -6.843 -11.678 1.00 89.31 143 LEU A N 1
ATOM 1093 C CA . LEU A 1 143 ? 23.074 -6.633 -11.510 1.00 89.31 143 LEU A CA 1
ATOM 1094 C C . LEU A 1 143 ? 22.281 -6.934 -12.783 1.00 89.31 143 LEU A C 1
ATOM 1096 O O . LEU A 1 143 ? 21.160 -7.402 -12.691 1.00 89.31 143 LEU A O 1
ATOM 1100 N N . HIS A 1 144 ? 22.825 -6.653 -13.964 1.00 92.38 144 HIS A N 1
ATOM 1101 C CA . HIS A 1 144 ? 22.149 -6.941 -15.229 1.00 92.38 144 HIS A CA 1
ATOM 1102 C C . HIS A 1 144 ? 22.066 -8.448 -15.476 1.00 92.38 144 HIS A C 1
ATOM 1104 O O . HIS A 1 144 ? 21.011 -8.956 -15.838 1.00 92.38 144 HIS A O 1
ATOM 1110 N N . SER A 1 145 ? 23.147 -9.173 -15.187 1.00 91.19 145 SER A N 1
ATOM 1111 C CA . SER A 1 145 ? 23.208 -10.628 -15.333 1.00 91.19 145 SER A CA 1
ATOM 1112 C C . SER A 1 145 ? 22.500 -11.396 -14.214 1.00 91.19 145 SER A C 1
ATOM 1114 O O . SER A 1 145 ? 22.229 -12.579 -14.394 1.00 91.19 145 SER A O 1
ATOM 1116 N N . SER A 1 146 ? 22.189 -10.771 -13.074 1.00 88.25 146 SER A N 1
ATOM 1117 C CA . SER A 1 146 ? 21.660 -11.491 -11.907 1.00 88.25 146 SER A CA 1
ATOM 1118 C C . SER A 1 146 ? 20.215 -11.964 -12.051 1.00 88.25 146 SER A C 1
ATOM 1120 O O . SER A 1 146 ? 19.826 -12.897 -11.352 1.00 88.25 146 SER A O 1
ATOM 1122 N N . HIS A 1 147 ? 19.405 -11.325 -12.901 1.00 88.38 147 HIS A N 1
ATOM 1123 C CA . HIS A 1 147 ? 17.987 -11.657 -13.032 1.00 88.38 147 HIS A CA 1
ATOM 1124 C C . HIS A 1 147 ? 17.450 -11.358 -14.435 1.00 88.38 147 HIS A C 1
ATOM 1126 O O . HIS A 1 147 ? 17.753 -10.317 -15.016 1.00 88.38 147 HIS A O 1
ATOM 1132 N N . GLU A 1 148 ? 16.569 -12.226 -14.936 1.00 89.06 148 GLU A N 1
ATOM 1133 C CA . GLU A 1 148 ? 15.957 -12.151 -16.273 1.00 89.06 148 GLU A CA 1
ATOM 1134 C C . GLU A 1 148 ? 15.293 -10.789 -16.543 1.00 89.06 148 GLU A C 1
ATOM 1136 O O . GLU A 1 148 ? 15.554 -10.154 -17.559 1.00 89.06 148 GLU A O 1
ATOM 1141 N N . TRP A 1 149 ? 14.528 -10.265 -15.576 1.00 88.00 149 TRP A N 1
ATOM 1142 C CA . TRP A 1 149 ? 13.905 -8.932 -15.675 1.00 88.00 149 TRP A CA 1
ATOM 1143 C C . TRP A 1 149 ? 14.889 -7.783 -15.942 1.00 88.00 149 TRP A C 1
ATOM 1145 O O . TRP A 1 149 ? 14.493 -6.761 -16.500 1.00 88.00 149 TRP A O 1
ATOM 1155 N N . PHE A 1 150 ? 16.155 -7.894 -15.529 1.00 89.25 150 PHE A N 1
ATOM 1156 C CA . PHE A 1 150 ? 17.159 -6.872 -15.831 1.00 89.25 150 PHE A CA 1
ATOM 1157 C C . PHE A 1 150 ? 17.708 -7.016 -17.253 1.00 89.25 150 PHE A C 1
ATOM 1159 O O . PHE A 1 150 ? 17.958 -5.999 -17.905 1.00 89.25 150 PHE A O 1
ATOM 1166 N N . GLN A 1 151 ? 17.806 -8.253 -17.747 1.00 89.44 151 GLN A N 1
ATOM 1167 C CA . GLN A 1 151 ? 18.303 -8.594 -19.082 1.00 89.44 151 GLN A CA 1
ATOM 1168 C C . GLN A 1 151 ? 17.375 -8.114 -20.208 1.00 89.44 151 GLN A C 1
ATOM 1170 O O . GLN A 1 151 ? 17.846 -7.853 -21.311 1.00 89.44 151 GLN A O 1
ATOM 1175 N N . GLU A 1 152 ? 16.086 -7.893 -19.920 1.00 88.12 152 GLU A N 1
ATOM 1176 C CA . GLU A 1 152 ? 15.114 -7.305 -20.861 1.00 88.12 152 GLU A CA 1
ATOM 1177 C C . GLU A 1 152 ? 15.509 -5.897 -21.362 1.00 88.12 152 GLU A C 1
ATOM 1179 O O . GLU A 1 152 ? 15.022 -5.424 -22.396 1.00 88.12 152 GLU A O 1
ATOM 1184 N N . TYR A 1 153 ? 16.384 -5.198 -20.634 1.00 89.19 153 TYR A N 1
ATOM 1185 C CA . TYR A 1 153 ? 16.833 -3.848 -20.962 1.00 89.19 153 TYR A CA 1
ATOM 1186 C C . TYR A 1 153 ? 18.242 -3.851 -21.553 1.00 89.19 153 TYR A C 1
ATOM 1188 O O . TYR A 1 153 ? 19.127 -4.553 -21.080 1.00 89.19 153 TYR A O 1
ATOM 1196 N N . ASP A 1 154 ? 18.476 -2.991 -22.547 1.00 90.88 154 ASP A N 1
ATOM 1197 C CA . ASP A 1 154 ? 19.811 -2.781 -23.114 1.00 90.88 154 ASP A CA 1
ATOM 1198 C C . ASP A 1 154 ? 20.821 -2.339 -22.038 1.00 90.88 154 ASP A C 1
ATOM 1200 O O . ASP A 1 154 ? 20.516 -1.482 -21.198 1.00 90.88 154 ASP A O 1
ATOM 1204 N N . ALA A 1 155 ? 22.038 -2.886 -22.100 1.00 90.81 155 ALA A N 1
ATOM 1205 C CA . ALA A 1 155 ? 23.086 -2.702 -21.099 1.00 90.81 155 ALA A CA 1
ATOM 1206 C C . ALA A 1 155 ? 23.403 -1.219 -20.831 1.00 90.81 155 ALA A C 1
ATOM 1208 O O . ALA A 1 155 ? 23.508 -0.796 -19.676 1.00 90.81 155 ALA A O 1
ATOM 1209 N N . LYS A 1 156 ? 23.478 -0.394 -21.885 1.00 91.75 156 LYS A N 1
ATOM 1210 C CA . LYS A 1 156 ? 23.787 1.040 -21.766 1.00 91.75 156 LYS A CA 1
ATOM 1211 C C . LYS A 1 156 ? 22.661 1.797 -21.064 1.00 91.75 156 LYS A C 1
ATOM 1213 O O . LYS A 1 156 ? 22.904 2.659 -20.216 1.00 91.75 156 LYS A O 1
ATOM 1218 N N . SER A 1 157 ? 21.414 1.466 -21.397 1.00 89.81 157 SER A N 1
ATOM 1219 C CA . SER A 1 157 ? 20.240 2.053 -20.740 1.00 89.81 157 SER A CA 1
ATOM 1220 C C . SER A 1 157 ? 20.141 1.618 -19.278 1.00 89.81 157 SER A C 1
ATOM 1222 O O . SER A 1 157 ? 19.897 2.456 -18.406 1.00 89.81 157 SER A O 1
ATOM 1224 N N . PHE A 1 158 ? 20.391 0.338 -19.000 1.00 92.88 158 PHE A N 1
ATOM 1225 C CA . PHE A 1 158 ? 20.368 -0.225 -17.655 1.00 92.88 158 PHE A CA 1
ATOM 1226 C C . PHE A 1 158 ? 21.433 0.395 -16.745 1.00 92.88 158 PHE A C 1
ATOM 1228 O O . PHE A 1 158 ? 21.118 0.815 -15.631 1.00 92.88 158 PHE A O 1
ATOM 1235 N N . GLN A 1 159 ? 22.663 0.573 -17.237 1.00 94.81 159 GLN A N 1
ATOM 1236 C CA . GLN A 1 159 ? 23.728 1.271 -16.512 1.00 94.81 159 GLN A CA 1
ATOM 1237 C C . GLN A 1 159 ? 23.295 2.675 -16.063 1.00 94.81 159 GLN A C 1
ATOM 1239 O O . GLN A 1 159 ? 23.509 3.056 -14.904 1.00 94.81 159 GLN A O 1
ATOM 1244 N N . ARG A 1 160 ? 22.657 3.446 -16.957 1.00 94.81 160 ARG A N 1
ATOM 1245 C CA . ARG A 1 160 ? 22.121 4.774 -16.620 1.00 94.81 160 ARG A CA 1
ATOM 1246 C C . ARG A 1 160 ? 21.069 4.665 -15.518 1.00 94.81 160 ARG A C 1
ATOM 1248 O O . ARG A 1 160 ? 21.144 5.394 -14.533 1.00 94.81 160 ARG A O 1
ATOM 1255 N N . TYR A 1 161 ? 20.131 3.731 -15.648 1.00 93.00 161 TYR A N 1
ATOM 1256 C CA . TYR A 1 161 ? 19.053 3.542 -14.679 1.00 93.00 161 TYR A CA 1
ATOM 1257 C C . TYR A 1 161 ? 19.540 3.147 -13.283 1.00 93.00 161 TYR A C 1
ATOM 1259 O O . TYR A 1 161 ? 19.056 3.704 -12.296 1.00 93.00 161 TYR A O 1
ATOM 1267 N N . VAL A 1 162 ? 20.501 2.224 -13.189 1.00 92.25 162 VAL A N 1
ATOM 1268 C CA . VAL A 1 162 ? 21.138 1.840 -11.919 1.00 92.25 162 VAL A CA 1
ATOM 1269 C C . VAL A 1 162 ? 21.823 3.055 -11.296 1.00 92.25 162 VAL A C 1
ATOM 1271 O O . VAL A 1 162 ? 21.632 3.333 -10.114 1.00 92.25 162 VAL A O 1
ATOM 1274 N N . SER A 1 163 ? 22.569 3.820 -12.095 1.00 93.25 163 SER A N 1
ATOM 1275 C CA . SER A 1 163 ? 23.283 5.014 -11.627 1.00 93.25 163 SER A CA 1
ATOM 1276 C C . SER A 1 163 ? 22.331 6.092 -11.096 1.00 93.25 163 SER A C 1
ATOM 1278 O O . SER A 1 163 ? 22.562 6.664 -10.031 1.00 93.25 163 SER A O 1
ATOM 1280 N N . GLU A 1 164 ? 21.239 6.360 -11.814 1.00 92.56 164 GLU A N 1
ATOM 1281 C CA . GLU A 1 164 ? 20.191 7.293 -11.385 1.00 92.56 164 GLU A CA 1
ATOM 1282 C C . GLU A 1 164 ? 19.505 6.825 -10.099 1.00 92.56 164 GLU A C 1
ATOM 1284 O O . GLU A 1 164 ? 19.278 7.628 -9.193 1.00 92.56 164 GLU A O 1
ATOM 1289 N N . LEU A 1 165 ? 19.200 5.530 -9.986 1.00 91.50 165 LEU A N 1
ATOM 1290 C CA . LEU A 1 165 ? 18.569 4.969 -8.796 1.00 91.50 165 LEU A CA 1
ATOM 1291 C C . LEU A 1 165 ? 19.482 5.000 -7.575 1.00 91.50 165 LEU A C 1
ATOM 1293 O O . LEU A 1 165 ? 19.027 5.436 -6.519 1.00 91.50 165 LEU A O 1
ATOM 1297 N N . LYS A 1 166 ? 20.761 4.630 -7.714 1.00 90.88 166 LYS A N 1
ATOM 1298 C CA . LYS A 1 166 ? 21.747 4.737 -6.626 1.00 90.88 166 LYS A CA 1
ATOM 1299 C C . LYS A 1 166 ? 21.891 6.184 -6.131 1.00 90.88 166 LYS A C 1
ATOM 1301 O O . LYS A 1 166 ? 22.066 6.399 -4.939 1.00 90.88 166 LYS A O 1
ATOM 1306 N N . LYS A 1 167 ? 21.739 7.187 -7.008 1.00 91.25 167 LYS A N 1
ATOM 1307 C CA . LYS A 1 167 ? 21.738 8.615 -6.628 1.00 91.25 167 LYS A CA 1
ATOM 1308 C C . LYS A 1 167 ? 20.423 9.080 -5.990 1.00 91.25 167 LYS A C 1
ATOM 1310 O O . LYS A 1 167 ? 20.436 9.910 -5.083 1.00 91.25 167 LYS A O 1
ATOM 1315 N N . ALA A 1 168 ? 19.282 8.601 -6.484 1.00 89.00 168 ALA A N 1
ATOM 1316 C CA . ALA A 1 168 ? 17.964 9.071 -6.057 1.00 89.00 168 ALA A CA 1
ATOM 1317 C C . ALA A 1 168 ? 17.455 8.391 -4.776 1.00 89.00 168 ALA A C 1
ATOM 1319 O O . ALA A 1 168 ? 16.761 9.028 -3.983 1.00 89.00 168 ALA A O 1
ATOM 1320 N N . ASN A 1 169 ? 17.779 7.115 -4.561 1.00 88.00 169 ASN A N 1
ATOM 1321 C CA . ASN A 1 169 ? 17.266 6.347 -3.426 1.00 88.00 169 ASN A CA 1
ATOM 1322 C C . ASN A 1 169 ? 17.703 6.886 -2.059 1.00 88.00 169 ASN A C 1
ATOM 1324 O O . ASN A 1 169 ? 16.821 7.037 -1.216 1.00 88.00 169 ASN A O 1
ATOM 1328 N N . PRO A 1 170 ? 18.976 7.262 -1.825 1.00 88.06 170 PRO A N 1
ATOM 1329 C CA . PRO A 1 170 ? 19.391 7.826 -0.542 1.00 88.06 170 PRO A CA 1
ATOM 1330 C C . PRO A 1 170 ? 18.576 9.062 -0.150 1.00 88.06 170 PRO A C 1
ATOM 1332 O O . PRO A 1 170 ? 18.168 9.190 0.999 1.00 88.06 170 PRO A O 1
ATOM 1335 N N . LYS A 1 171 ? 18.246 9.928 -1.120 1.00 89.88 171 LYS A N 1
ATOM 1336 C CA . LYS A 1 171 ? 17.394 11.105 -0.886 1.00 89.88 171 LYS A CA 1
ATOM 1337 C C . LYS A 1 171 ? 15.984 10.709 -0.455 1.00 89.88 171 LYS A C 1
ATOM 1339 O O . LYS A 1 171 ? 15.449 11.289 0.479 1.00 89.88 171 LYS A O 1
ATOM 1344 N N . LYS A 1 172 ? 15.387 9.705 -1.105 1.00 87.25 172 LYS A N 1
ATOM 1345 C CA . LYS A 1 172 ? 14.057 9.197 -0.727 1.00 87.25 172 LYS A CA 1
ATOM 1346 C C . LYS A 1 172 ? 14.060 8.567 0.658 1.00 87.25 172 LYS A C 1
ATOM 1348 O O . LYS A 1 172 ? 13.143 8.816 1.427 1.00 87.25 172 LYS A O 1
ATOM 1353 N N . ILE A 1 173 ? 15.085 7.776 0.967 1.00 88.38 173 ILE A N 1
ATOM 1354 C CA . ILE A 1 173 ? 15.249 7.166 2.289 1.00 88.38 173 ILE A CA 1
ATOM 1355 C C . ILE A 1 173 ? 15.382 8.264 3.345 1.00 88.38 173 ILE A C 1
ATOM 1357 O O . ILE A 1 173 ? 14.713 8.180 4.367 1.00 88.38 173 ILE A O 1
ATOM 1361 N N . ALA A 1 174 ? 16.178 9.306 3.091 1.00 90.94 174 ALA A N 1
ATOM 1362 C CA . ALA A 1 174 ? 16.335 10.432 4.008 1.00 90.94 174 ALA A CA 1
ATOM 1363 C C . ALA A 1 174 ? 15.009 11.167 4.257 1.00 90.94 174 ALA A C 1
ATOM 1365 O O . ALA A 1 174 ? 14.659 11.372 5.412 1.00 90.94 174 ALA A O 1
ATOM 1366 N N . VAL A 1 175 ? 14.243 11.479 3.202 1.00 92.56 175 VAL A N 1
ATOM 1367 C CA . VAL A 1 175 ? 12.909 12.099 3.329 1.00 92.56 175 VAL A CA 1
ATOM 1368 C C . VAL A 1 175 ? 11.974 11.216 4.151 1.00 92.56 175 VAL A C 1
ATOM 1370 O O . VAL A 1 175 ? 11.433 11.674 5.144 1.00 92.56 175 VAL A O 1
ATOM 1373 N N . VAL A 1 176 ? 11.855 9.927 3.814 1.00 91.44 176 VAL A N 1
ATOM 1374 C CA . VAL A 1 176 ? 11.001 8.987 4.563 1.00 91.44 176 VAL A CA 1
ATOM 1375 C C . VAL A 1 176 ? 11.451 8.856 6.021 1.00 91.44 176 VAL A C 1
ATOM 1377 O O . VAL A 1 176 ? 10.621 8.740 6.917 1.00 91.44 176 VAL A O 1
ATOM 1380 N N . THR A 1 177 ? 12.759 8.867 6.276 1.00 93.31 177 THR A N 1
ATOM 1381 C CA . THR A 1 177 ? 13.310 8.776 7.635 1.00 93.31 177 THR A CA 1
ATOM 1382 C C . THR A 1 177 ? 12.976 10.024 8.445 1.00 93.31 177 THR A C 1
ATOM 1384 O O . THR A 1 177 ? 12.551 9.895 9.591 1.00 93.31 177 THR A O 1
ATOM 1387 N N . GLU A 1 178 ? 13.130 11.211 7.858 1.00 96.31 178 GLU A N 1
ATOM 1388 C CA . GLU A 1 178 ? 12.808 12.474 8.522 1.00 96.31 178 GLU A CA 1
ATOM 1389 C C . GLU A 1 178 ? 11.299 12.621 8.737 1.00 96.31 178 GLU A C 1
ATOM 1391 O O . GLU A 1 178 ? 10.879 12.916 9.850 1.00 96.31 178 GLU A O 1
ATOM 1396 N N . ASP A 1 179 ? 10.473 12.303 7.739 1.00 97.25 179 ASP A N 1
ATOM 1397 C CA . ASP A 1 179 ? 9.012 12.314 7.868 1.00 97.25 179 ASP A CA 1
ATOM 1398 C C . ASP A 1 179 ? 8.555 11.379 8.990 1.00 97.25 179 ASP A C 1
ATOM 1400 O O . ASP A 1 179 ? 7.791 11.779 9.867 1.00 97.25 179 ASP A O 1
ATOM 1404 N N . ASN A 1 180 ? 9.069 10.145 9.026 1.00 96.25 180 ASN A N 1
ATOM 1405 C CA . ASN A 1 180 ? 8.758 9.203 10.101 1.00 96.25 180 ASN A CA 1
ATOM 1406 C C . ASN A 1 180 ? 9.220 9.726 11.464 1.00 96.25 180 ASN A C 1
ATOM 1408 O O . ASN A 1 180 ? 8.526 9.537 12.459 1.00 96.25 180 ASN A O 1
ATOM 1412 N N . LYS A 1 181 ? 10.378 10.388 11.533 1.00 97.31 181 LYS A N 1
ATOM 1413 C CA . LYS A 1 181 ? 10.882 10.997 12.766 1.00 97.31 181 LYS A CA 1
ATOM 1414 C C . LYS A 1 181 ? 9.981 12.141 13.233 1.00 97.31 181 LYS A C 1
ATOM 1416 O O . LYS A 1 181 ? 9.664 12.185 14.418 1.00 97.31 181 LYS A O 1
ATOM 1421 N N . ILE A 1 182 ? 9.538 13.013 12.327 1.00 96.88 182 ILE A N 1
ATOM 1422 C CA . ILE A 1 182 ? 8.606 14.111 12.615 1.00 96.88 182 ILE A CA 1
ATOM 1423 C C . ILE A 1 182 ? 7.262 13.550 13.085 1.00 96.88 182 ILE A C 1
ATOM 1425 O O . ILE A 1 182 ? 6.777 13.948 14.139 1.00 96.88 182 ILE A O 1
ATOM 1429 N N . ILE A 1 183 ? 6.696 12.580 12.358 1.00 96.19 183 ILE A N 1
ATOM 1430 C CA . ILE A 1 183 ? 5.436 11.920 12.724 1.00 96.19 183 ILE A CA 1
ATOM 1431 C C . ILE A 1 183 ? 5.560 11.278 14.106 1.00 96.19 183 ILE A C 1
ATOM 1433 O O . ILE A 1 183 ? 4.695 11.477 14.953 1.00 96.19 183 ILE A O 1
ATOM 1437 N N . ASN A 1 184 ? 6.642 10.546 14.371 1.00 96.12 184 ASN A N 1
ATOM 1438 C CA . ASN A 1 184 ? 6.853 9.913 15.668 1.00 96.12 184 ASN A CA 1
ATOM 1439 C C . ASN A 1 184 ? 7.015 10.945 16.789 1.00 96.12 184 ASN A C 1
ATOM 1441 O O . ASN A 1 184 ? 6.409 10.779 17.843 1.00 96.12 184 ASN A O 1
ATOM 1445 N N . ALA A 1 185 ? 7.786 12.013 16.576 1.00 96.62 185 ALA A N 1
ATOM 1446 C CA . ALA A 1 185 ? 7.934 13.088 17.555 1.00 96.62 185 ALA A CA 1
ATOM 1447 C C . ALA A 1 185 ? 6.589 13.767 17.859 1.00 96.62 185 ALA A C 1
ATOM 1449 O O . ALA A 1 185 ? 6.283 14.026 19.021 1.00 96.62 185 ALA A O 1
ATOM 1450 N N . GLU A 1 186 ? 5.761 13.986 16.838 1.00 96.62 186 GLU A N 1
ATOM 1451 C CA . GLU A 1 186 ? 4.424 14.558 16.992 1.00 96.62 186 GLU A CA 1
ATOM 1452 C C . GLU A 1 186 ? 3.485 13.614 17.756 1.00 96.62 186 GLU A C 1
ATOM 1454 O O . GLU A 1 186 ? 2.809 14.039 18.690 1.00 96.62 186 GLU A O 1
ATOM 1459 N N . LEU A 1 187 ? 3.504 12.314 17.440 1.00 93.75 187 LEU A N 1
ATOM 1460 C CA . LEU A 1 187 ? 2.742 11.294 18.170 1.00 93.75 187 LEU A CA 1
ATOM 1461 C C . LEU A 1 187 ? 3.163 11.190 19.646 1.00 93.75 187 LEU A C 1
ATOM 1463 O O . LEU A 1 187 ? 2.316 10.930 20.497 1.00 93.75 187 LEU A O 1
ATOM 1467 N N . GLN A 1 188 ? 4.448 11.399 19.959 1.00 94.69 188 GLN A N 1
ATOM 1468 C CA . GLN A 1 188 ? 4.943 11.441 21.342 1.00 94.69 188 GLN A CA 1
ATOM 1469 C C . GLN A 1 188 ? 4.552 12.736 22.062 1.00 94.69 188 GLN A C 1
ATOM 1471 O O . GLN A 1 188 ? 4.259 12.713 23.255 1.00 94.69 188 GLN A O 1
ATOM 1476 N N . ARG A 1 189 ? 4.538 13.869 21.351 1.00 95.75 189 ARG A N 1
ATOM 1477 C CA . ARG A 1 189 ? 4.141 15.170 21.905 1.00 95.75 189 ARG A CA 1
ATOM 1478 C C . ARG A 1 189 ? 2.641 15.246 22.184 1.00 95.75 189 ARG A C 1
ATOM 1480 O O . ARG A 1 189 ? 2.235 15.872 23.161 1.00 95.75 189 ARG A O 1
ATOM 1487 N N . PHE A 1 190 ? 1.837 14.607 21.340 1.00 92.88 190 PHE A N 1
ATOM 1488 C CA . PHE A 1 190 ? 0.382 14.571 21.436 1.00 92.88 190 PHE A CA 1
ATOM 1489 C C . PHE A 1 190 ? -0.104 13.123 21.535 1.00 92.88 190 PHE A C 1
ATOM 1491 O O . PHE A 1 190 ? -0.714 12.606 20.590 1.00 92.88 190 PHE A O 1
ATOM 1498 N N . PRO A 1 191 ? 0.157 12.448 22.671 1.00 92.50 191 PRO A N 1
ATOM 1499 C CA . PRO A 1 191 ? -0.315 11.090 22.862 1.00 92.50 191 PRO A CA 1
ATOM 1500 C C . PRO A 1 191 ? -1.841 11.066 22.778 1.00 92.50 191 PRO A C 1
ATOM 1502 O O . PRO A 1 191 ? -2.535 11.969 23.260 1.00 92.50 191 PRO A O 1
ATOM 1505 N N . ARG A 1 192 ? -2.383 10.014 22.157 1.00 90.81 192 ARG A N 1
ATOM 1506 C CA . ARG A 1 192 ? -3.832 9.813 22.132 1.00 90.81 192 ARG A CA 1
ATOM 1507 C C . ARG A 1 192 ? -4.312 9.641 23.585 1.00 90.81 192 ARG A C 1
ATOM 1509 O O . ARG A 1 192 ? -3.736 8.819 24.292 1.00 90.81 192 ARG A O 1
ATOM 1516 N N . PRO A 1 193 ? -5.350 10.371 24.030 1.00 91.81 193 PRO A N 1
ATOM 1517 C CA . PRO A 1 193 ? -5.903 10.175 25.366 1.00 91.81 193 PRO A CA 1
ATOM 1518 C C . PRO A 1 193 ? -6.507 8.770 25.506 1.00 91.81 193 PRO A C 1
ATOM 1520 O O . PRO A 1 193 ? -6.888 8.152 24.515 1.00 91.81 193 PRO A O 1
ATOM 1523 N N . ASP A 1 194 ? -6.672 8.282 26.734 1.00 90.12 194 ASP A N 1
ATOM 1524 C CA . ASP A 1 194 ? -7.264 6.953 26.974 1.00 90.12 194 ASP A CA 1
ATOM 1525 C C . ASP A 1 194 ? -8.747 6.884 26.574 1.00 90.12 194 ASP A C 1
ATOM 1527 O O . ASP A 1 194 ? -9.276 5.833 26.198 1.00 90.12 194 ASP A O 1
ATOM 1531 N N . LYS A 1 195 ? -9.435 8.027 26.655 1.00 94.06 195 LYS A N 1
ATOM 1532 C CA . LYS A 1 195 ? -10.867 8.169 26.389 1.00 94.06 195 LYS A CA 1
ATOM 1533 C C . LYS A 1 195 ? -11.126 9.269 25.371 1.00 94.06 195 LYS A C 1
ATOM 1535 O O . LYS A 1 195 ? -10.400 10.253 25.262 1.00 94.06 195 LYS A O 1
ATOM 1540 N N . THR A 1 196 ? -12.210 9.099 24.634 1.00 93.06 196 THR A N 1
ATOM 1541 C CA . THR A 1 196 ? -12.771 10.119 23.752 1.00 93.06 196 THR A CA 1
ATOM 1542 C C . THR A 1 196 ? -13.367 11.272 24.563 1.00 93.06 196 THR A C 1
ATOM 1544 O O . THR A 1 196 ? -13.655 11.135 25.752 1.00 93.06 196 THR A O 1
ATOM 1547 N N . LEU A 1 197 ? -13.668 12.391 23.896 1.00 91.44 197 LEU A N 1
ATOM 1548 C CA . LEU A 1 197 ? -14.378 13.534 24.495 1.00 91.44 197 LEU A CA 1
ATOM 1549 C C . LEU A 1 197 ? -15.746 13.163 25.102 1.00 91.44 197 LEU A C 1
ATOM 1551 O O . LEU A 1 197 ? -16.283 13.910 25.910 1.00 91.44 197 LEU A O 1
ATOM 155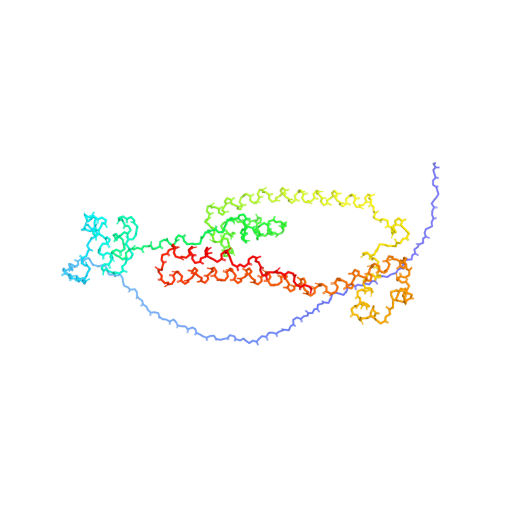5 N N . ARG A 1 198 ? -16.320 12.013 24.719 1.00 91.19 198 ARG A N 1
ATOM 1556 C CA . ARG A 1 198 ? -17.585 11.489 25.260 1.00 91.19 198 ARG A CA 1
ATOM 1557 C C . ARG A 1 198 ? -17.398 10.641 26.526 1.00 91.19 198 ARG A C 1
ATOM 1559 O O . ARG A 1 198 ? -18.376 10.109 27.036 1.00 91.19 198 ARG A O 1
ATOM 1566 N N . GLY A 1 199 ? -16.163 10.464 26.998 1.00 93.75 199 GLY A N 1
ATOM 1567 C CA . GLY A 1 199 ? -15.826 9.592 28.127 1.00 93.75 199 GLY A CA 1
ATOM 1568 C C . GLY A 1 199 ? -15.767 8.098 27.783 1.00 93.75 199 GLY A C 1
ATOM 1569 O O . GLY A 1 199 ? -15.502 7.285 28.667 1.00 93.75 199 GLY A O 1
ATOM 1570 N N . GLU A 1 200 ? -15.979 7.729 26.517 1.00 94.69 200 GLU A N 1
ATOM 1571 C CA . GLU A 1 200 ? -15.908 6.344 26.036 1.00 94.69 200 GLU A CA 1
ATOM 1572 C C . GLU A 1 200 ? -14.471 5.997 25.610 1.00 94.69 200 GLU A C 1
ATOM 1574 O O . GLU A 1 200 ? -13.800 6.859 25.032 1.00 94.69 200 GLU A O 1
ATOM 1579 N N . PRO A 1 201 ? -13.987 4.764 25.836 1.00 95.88 201 PRO A N 1
ATOM 1580 C CA . PRO A 1 201 ? -12.695 4.321 25.320 1.00 95.88 201 PRO A CA 1
ATOM 1581 C C . PRO A 1 201 ? -12.683 4.263 23.784 1.00 95.88 201 PRO A C 1
ATOM 1583 O O . PRO A 1 201 ? -13.719 4.282 23.120 1.00 95.88 201 PRO A O 1
ATOM 1586 N N . PHE A 1 202 ? -11.495 4.186 23.190 1.00 95.75 202 PHE A N 1
ATOM 1587 C CA . PHE A 1 202 ? -11.338 4.093 21.738 1.00 95.75 202 PHE A CA 1
ATOM 1588 C C . PHE A 1 202 ? -11.677 2.687 21.213 1.00 95.75 202 PHE A C 1
ATOM 1590 O O . PHE A 1 202 ? -11.017 1.709 21.562 1.00 95.75 202 PHE A O 1
ATOM 1597 N N . TRP A 1 203 ? -12.692 2.575 20.346 1.00 95.19 203 TRP A N 1
ATOM 1598 C CA . TRP A 1 203 ? -13.175 1.287 19.818 1.00 95.19 203 TRP A CA 1
ATOM 1599 C C . TRP A 1 203 ? -12.108 0.478 19.067 1.00 95.19 203 TRP A C 1
ATOM 1601 O O . TRP A 1 203 ? -12.099 -0.747 19.124 1.00 95.19 203 TRP A O 1
ATOM 1611 N N . ASP A 1 204 ? -11.215 1.141 18.333 1.00 93.81 204 ASP A N 1
ATOM 1612 C CA . ASP A 1 204 ? -10.173 0.497 17.532 1.00 93.81 204 ASP A CA 1
ATOM 1613 C C . ASP A 1 204 ? -9.126 -0.243 18.368 1.00 93.81 204 ASP A C 1
ATOM 1615 O O . ASP A 1 204 ? -8.634 -1.272 17.890 1.00 93.81 204 ASP A O 1
ATOM 1619 N N . THR A 1 205 ? -8.857 0.249 19.581 1.00 93.94 205 THR A N 1
ATOM 1620 C CA . THR A 1 205 ? -7.892 -0.306 20.543 1.00 93.94 205 THR A CA 1
ATOM 1621 C C . THR A 1 205 ? -8.555 -1.197 21.601 1.00 93.94 205 THR A C 1
ATOM 1623 O O . THR A 1 205 ? -7.918 -2.105 22.127 1.00 93.94 205 THR A O 1
ATOM 1626 N N . HIS A 1 206 ? -9.832 -0.971 21.922 1.00 96.00 206 HIS A N 1
ATOM 1627 C CA . HIS A 1 206 ? -10.525 -1.686 22.996 1.00 96.00 206 HIS A CA 1
ATOM 1628 C C . HIS A 1 206 ? -10.834 -3.161 22.637 1.00 96.00 206 HIS A C 1
ATOM 1630 O O . HIS A 1 206 ? -11.247 -3.443 21.504 1.00 96.00 206 HIS A O 1
ATOM 1636 N N . PRO A 1 207 ? -10.746 -4.117 23.591 1.00 96.38 207 PRO A N 1
ATOM 1637 C CA . PRO A 1 207 ? -11.016 -5.545 23.348 1.00 96.38 207 PRO A CA 1
ATOM 1638 C C . PRO A 1 207 ? -12.410 -5.838 22.769 1.00 96.38 207 PRO A C 1
ATOM 1640 O O . PRO A 1 207 ? -12.579 -6.793 22.006 1.00 96.38 207 PRO A O 1
ATOM 1643 N N . SER A 1 208 ? -13.399 -4.982 23.050 1.00 96.19 208 SER A N 1
ATOM 1644 C CA . SER A 1 208 ? -14.775 -5.081 22.527 1.00 96.19 208 SER A CA 1
ATOM 1645 C C . SER A 1 208 ? -14.855 -5.258 21.018 1.00 96.19 208 SER A C 1
ATOM 1647 O O . SER A 1 208 ? -15.757 -5.937 20.539 1.00 96.19 208 SER A O 1
ATOM 1649 N N . LYS A 1 209 ? -13.914 -4.696 20.255 1.00 96.69 209 LYS A N 1
ATOM 1650 C CA . LYS A 1 209 ? -13.885 -4.845 18.798 1.00 96.69 209 LYS A CA 1
ATOM 1651 C C . LYS A 1 209 ? -13.631 -6.282 18.359 1.00 96.69 209 LYS A C 1
ATOM 1653 O O . LYS A 1 209 ? -14.303 -6.770 17.452 1.00 96.69 209 LYS A O 1
ATOM 1658 N N . LEU A 1 210 ? -12.671 -6.961 18.984 1.00 96.50 210 LEU A N 1
ATOM 1659 C CA . LEU A 1 210 ? -12.363 -8.360 18.674 1.00 96.50 210 LEU A CA 1
ATOM 1660 C C . LEU A 1 210 ? -13.485 -9.283 19.154 1.00 96.50 210 LEU A C 1
ATOM 1662 O O . LEU A 1 210 ? -13.917 -10.170 18.420 1.00 96.50 210 LEU A O 1
ATOM 1666 N N . LEU A 1 211 ? -14.008 -9.006 20.347 1.00 96.81 211 LEU A N 1
ATOM 1667 C CA . LEU A 1 211 ? -15.136 -9.721 20.931 1.00 96.81 211 LEU A CA 1
ATOM 1668 C C . LEU A 1 211 ? -16.396 -9.619 20.056 1.00 96.81 211 LEU A C 1
ATOM 1670 O O . LEU A 1 211 ? -17.037 -10.637 19.781 1.00 96.81 211 LEU A O 1
ATOM 1674 N N . LEU A 1 212 ? -16.713 -8.419 19.555 1.00 96.94 212 LEU A N 1
ATOM 1675 C CA . LEU A 1 212 ? -17.883 -8.197 18.710 1.00 96.94 212 LEU A CA 1
ATOM 1676 C C . LEU A 1 212 ? -17.732 -8.876 17.348 1.00 96.94 212 LEU A C 1
ATOM 1678 O O . LEU A 1 212 ? -18.686 -9.477 16.866 1.00 96.94 212 LEU A O 1
ATOM 1682 N N . ARG A 1 213 ? -16.534 -8.847 16.749 1.00 96.56 213 ARG A N 1
ATOM 1683 C CA . ARG A 1 213 ? -16.235 -9.602 15.519 1.00 96.56 213 ARG A CA 1
ATOM 1684 C C . ARG A 1 213 ? -16.576 -11.078 15.670 1.00 96.56 213 ARG A C 1
ATOM 1686 O O . ARG A 1 213 ? -17.232 -11.646 14.797 1.00 96.56 213 ARG A O 1
ATOM 1693 N N . GLN A 1 214 ? -16.155 -11.685 16.778 1.00 96.38 214 GLN A N 1
ATOM 1694 C CA . GLN A 1 214 ? -16.427 -13.089 17.060 1.00 96.38 214 GLN A CA 1
ATOM 1695 C C . GLN A 1 214 ? -17.919 -13.343 17.293 1.00 96.38 214 GLN A C 1
ATOM 1697 O O . GLN A 1 214 ? -18.471 -14.264 16.702 1.00 96.38 214 GLN A O 1
ATOM 1702 N N . ASP A 1 215 ? -18.591 -12.516 18.095 1.00 95.50 215 ASP A N 1
ATOM 1703 C CA . ASP A 1 215 ? -20.021 -12.687 18.378 1.00 95.50 215 ASP A CA 1
ATOM 1704 C C . ASP A 1 215 ? -20.899 -12.481 17.132 1.00 95.50 215 ASP A C 1
ATOM 1706 O O . ASP A 1 215 ? -21.886 -13.195 16.947 1.00 95.50 215 ASP A O 1
ATOM 1710 N N . VAL A 1 216 ? -20.539 -11.543 16.249 1.00 94.75 216 VAL A N 1
ATOM 1711 C CA . VAL A 1 216 ? -21.225 -11.347 14.963 1.00 94.75 216 VAL A CA 1
ATOM 1712 C C . VAL A 1 216 ? -20.997 -12.554 14.054 1.00 94.75 216 VAL A C 1
ATOM 1714 O O . VAL A 1 216 ? -21.968 -13.053 13.487 1.00 94.75 216 VAL A O 1
ATOM 1717 N N . LYS A 1 217 ? -19.764 -13.079 14.000 1.00 93.31 217 LYS A N 1
ATOM 1718 C CA . LYS A 1 217 ? -19.415 -14.277 13.219 1.00 93.31 217 LYS A CA 1
ATOM 1719 C C . LYS A 1 217 ? -20.150 -15.528 13.710 1.00 93.31 217 LYS A C 1
ATOM 1721 O O . LYS A 1 217 ? -20.535 -16.360 12.900 1.00 93.31 217 LYS A O 1
ATOM 1726 N N . LEU A 1 218 ? -20.366 -15.642 15.022 1.00 94.25 218 LEU A N 1
ATOM 1727 C CA . LEU A 1 218 ? -21.163 -16.703 15.648 1.00 94.25 218 LEU A CA 1
ATOM 1728 C C . LEU A 1 218 ? -22.680 -16.499 15.498 1.00 94.25 218 LEU A C 1
ATOM 1730 O O . LEU A 1 218 ? -23.445 -17.322 15.976 1.00 94.25 218 LEU A O 1
ATOM 1734 N N . GLY A 1 219 ? -23.136 -15.407 14.878 1.00 92.62 219 GLY A N 1
ATOM 1735 C CA . GLY A 1 219 ? -24.560 -15.169 14.642 1.00 92.62 219 GLY A CA 1
ATOM 1736 C C . GLY A 1 219 ? -25.345 -14.623 15.839 1.00 92.62 219 GLY A C 1
ATOM 1737 O O . GLY A 1 219 ? -26.529 -14.345 15.689 1.00 92.62 219 GLY A O 1
ATOM 1738 N N . LYS A 1 220 ? -24.718 -14.337 16.991 1.00 90.44 220 LYS A N 1
ATOM 1739 C CA . LYS A 1 220 ? -25.427 -13.825 18.188 1.00 90.44 220 LYS A CA 1
ATOM 1740 C C . LYS A 1 220 ? -26.205 -12.535 17.932 1.00 90.44 220 LYS A C 1
ATOM 1742 O O . LYS A 1 220 ? -27.243 -12.284 18.533 1.00 90.44 220 LYS A O 1
ATOM 1747 N N . HIS A 1 221 ? -25.711 -11.701 17.021 1.00 88.31 221 HIS A N 1
ATOM 1748 C CA . HIS A 1 221 ? -26.381 -10.467 16.611 1.00 88.31 221 HIS A CA 1
ATOM 1749 C C . HIS A 1 221 ? -27.722 -10.693 15.876 1.00 88.31 221 HIS A C 1
ATOM 1751 O O . HIS A 1 221 ? -28.479 -9.736 15.708 1.00 88.31 221 HIS A O 1
ATOM 1757 N N . LEU A 1 222 ? -27.994 -11.919 15.410 1.00 90.88 222 LEU A N 1
ATOM 1758 C CA . LEU A 1 222 ? -29.270 -12.346 14.826 1.00 90.88 222 LEU A CA 1
ATOM 1759 C C . LEU A 1 222 ? -30.222 -12.876 15.903 1.00 90.88 222 LEU A C 1
ATOM 1761 O O . LEU A 1 222 ? -31.421 -12.626 15.834 1.00 90.88 222 LEU A O 1
ATOM 1765 N N . GLU A 1 223 ? -29.682 -13.569 16.905 1.00 91.62 223 GLU A N 1
ATOM 1766 C CA . GLU A 1 223 ? -30.451 -14.175 17.998 1.00 91.62 223 GLU A CA 1
ATOM 1767 C C . GLU A 1 223 ? -30.972 -13.136 18.996 1.00 91.62 223 GLU A C 1
ATOM 1769 O O . GLU A 1 223 ? -32.083 -13.256 19.512 1.00 91.62 223 GLU A O 1
ATOM 1774 N N . MET A 1 224 ? -30.179 -12.099 19.281 1.00 92.19 224 MET A N 1
ATOM 1775 C CA . MET A 1 224 ? -30.521 -11.104 20.293 1.00 92.19 224 MET A CA 1
ATOM 1776 C C . MET A 1 224 ? -30.382 -9.668 19.807 1.00 92.19 224 MET A C 1
ATOM 1778 O O . MET A 1 224 ? -29.508 -9.300 19.021 1.00 92.19 224 MET A O 1
ATOM 1782 N N . LYS A 1 225 ? -31.252 -8.807 20.347 1.00 92.81 225 LYS A N 1
ATOM 1783 C CA . LYS A 1 225 ? -31.221 -7.371 20.065 1.00 92.81 225 LYS A CA 1
ATOM 1784 C C . LYS A 1 225 ? -29.898 -6.772 20.564 1.00 92.81 225 LYS A C 1
ATOM 1786 O O . LYS A 1 225 ? -29.432 -7.152 21.640 1.00 92.81 225 LYS A O 1
ATOM 1791 N N . PRO A 1 226 ? -29.354 -5.736 19.897 1.00 93.19 226 PRO A N 1
ATOM 1792 C CA . PRO A 1 226 ? -28.110 -5.085 20.316 1.00 93.19 226 PRO A CA 1
ATOM 1793 C C . PRO A 1 226 ? -28.083 -4.614 21.777 1.00 93.19 226 PRO A C 1
ATOM 1795 O O . PRO A 1 226 ? -27.019 -4.563 22.375 1.00 93.19 226 PRO A O 1
ATOM 1798 N N . LYS A 1 227 ? -29.243 -4.277 22.364 1.00 95.12 227 LYS A N 1
ATOM 1799 C CA . LYS A 1 227 ? -29.352 -3.922 23.791 1.00 95.12 227 LYS A CA 1
ATOM 1800 C C . LYS A 1 227 ? -29.055 -5.107 24.708 1.00 95.12 227 LYS A C 1
ATOM 1802 O O . LYS A 1 227 ? -28.334 -4.942 25.680 1.00 95.12 227 LYS A O 1
ATOM 1807 N N . THR A 1 228 ? -29.596 -6.276 24.393 1.00 95.06 228 THR A N 1
ATOM 1808 C CA . THR A 1 228 ? -29.335 -7.499 25.153 1.00 95.06 228 THR A CA 1
ATOM 1809 C C . THR A 1 228 ? -27.882 -7.913 24.971 1.00 95.06 228 THR A C 1
ATOM 1811 O O . THR A 1 228 ? -27.199 -8.141 25.960 1.00 95.06 228 THR A O 1
ATOM 1814 N N . LEU A 1 229 ? -27.377 -7.885 23.730 1.00 94.56 229 LEU A N 1
ATOM 1815 C CA . LEU A 1 229 ? -25.975 -8.186 23.432 1.00 94.56 229 LEU A CA 1
ATOM 1816 C C . LEU A 1 229 ? -25.020 -7.276 24.214 1.00 94.56 229 LEU A C 1
ATOM 1818 O O . LEU A 1 229 ? -24.076 -7.766 24.819 1.00 94.56 229 LEU A O 1
ATOM 1822 N N . HIS A 1 230 ? -25.302 -5.973 24.273 1.00 96.44 230 HIS A N 1
ATOM 1823 C CA . HIS A 1 230 ? -24.533 -4.992 25.047 1.00 96.44 230 HIS A CA 1
ATOM 1824 C C . HIS A 1 230 ? -24.418 -5.352 26.533 1.00 96.44 230 HIS A C 1
ATOM 1826 O O . HIS A 1 230 ? -23.364 -5.169 27.127 1.00 96.44 230 HIS A O 1
ATOM 1832 N N . GLN A 1 231 ? -25.473 -5.918 27.119 1.00 95.50 231 GLN A N 1
ATOM 1833 C CA . GLN A 1 231 ? -25.502 -6.303 28.532 1.00 95.50 231 GLN A CA 1
ATOM 1834 C C . GLN A 1 231 ? -24.775 -7.624 28.818 1.00 95.50 231 GLN A C 1
ATOM 1836 O O . GLN A 1 231 ? -24.421 -7.870 29.966 1.00 95.50 231 GLN A O 1
ATOM 1841 N N . THR A 1 232 ? -24.506 -8.457 27.805 1.00 94.56 232 THR A N 1
ATOM 1842 C CA . THR A 1 232 ? -23.875 -9.777 28.007 1.00 94.56 232 THR A CA 1
ATOM 1843 C C . THR A 1 232 ? -22.425 -9.720 28.484 1.00 94.56 232 THR A C 1
ATOM 1845 O O . THR A 1 232 ? -21.953 -10.679 29.088 1.00 94.56 232 THR A O 1
ATOM 1848 N N . ARG A 1 233 ? -21.703 -8.632 28.190 1.00 94.62 233 ARG A N 1
ATOM 1849 C CA . ARG A 1 233 ? -20.268 -8.496 28.465 1.00 94.62 233 ARG A CA 1
ATOM 1850 C C . ARG A 1 233 ? -19.947 -7.126 29.038 1.00 94.62 233 ARG A C 1
ATOM 1852 O O . ARG A 1 233 ? -20.468 -6.121 28.558 1.00 94.62 233 ARG A O 1
ATOM 1859 N N . LEU A 1 234 ? -19.055 -7.081 30.024 1.00 95.56 234 LEU A N 1
ATOM 1860 C CA . LEU A 1 234 ? -18.642 -5.832 30.672 1.00 95.56 234 LEU A CA 1
ATOM 1861 C C . LEU A 1 234 ? -17.900 -4.909 29.695 1.00 95.56 234 LEU A C 1
ATOM 1863 O O . LEU A 1 234 ? -18.069 -3.693 29.729 1.00 95.56 234 LEU A O 1
ATOM 1867 N N . GLU A 1 235 ? -17.149 -5.477 28.755 1.00 96.50 235 GLU A N 1
ATOM 1868 C CA . GLU A 1 235 ? -16.393 -4.736 27.748 1.00 96.50 235 GLU A CA 1
ATOM 1869 C C . GLU A 1 235 ? -17.318 -3.955 26.804 1.00 96.50 235 GLU A C 1
ATOM 1871 O O . GLU A 1 235 ? -16.986 -2.859 26.349 1.00 96.50 235 GLU A O 1
ATOM 1876 N N . TYR A 1 236 ? -18.504 -4.485 26.502 1.00 96.44 236 TYR A N 1
ATOM 1877 C CA . TYR A 1 236 ? -19.493 -3.775 25.689 1.00 96.44 236 TYR A CA 1
ATOM 1878 C C . TYR A 1 236 ? -20.120 -2.618 26.459 1.00 96.44 236 TYR A C 1
ATOM 1880 O O . TYR A 1 236 ? -20.331 -1.548 25.884 1.00 96.44 236 TYR A O 1
ATOM 1888 N N . GLN A 1 237 ? -20.336 -2.802 27.763 1.00 95.50 237 GLN A N 1
ATOM 1889 C CA . GLN A 1 237 ? -20.900 -1.791 28.656 1.00 95.50 237 GLN A CA 1
ATOM 1890 C C . GLN A 1 237 ? -20.003 -0.559 28.833 1.00 95.50 237 GLN A C 1
ATOM 1892 O O . GLN A 1 237 ? -20.513 0.504 29.176 1.00 95.50 237 GLN A O 1
ATOM 1897 N N . ALA A 1 238 ? -18.706 -0.656 28.514 1.00 95.06 238 ALA A N 1
ATOM 1898 C CA . ALA A 1 238 ? -17.793 0.491 28.478 1.00 95.06 238 ALA A CA 1
ATOM 1899 C C . ALA A 1 238 ? -18.180 1.560 27.431 1.00 95.06 238 ALA A C 1
ATOM 1901 O O . ALA A 1 238 ? -17.716 2.698 27.504 1.00 95.06 238 ALA A O 1
ATOM 1902 N N . PHE A 1 239 ? -19.030 1.205 26.463 1.00 95.94 239 PHE A N 1
ATOM 1903 C CA . PHE A 1 239 ? -19.574 2.111 25.455 1.00 95.94 239 PHE A CA 1
ATOM 1904 C C . PHE A 1 239 ? -21.047 2.386 25.736 1.00 95.94 239 PHE A C 1
ATOM 1906 O O . PHE A 1 239 ? -21.782 1.503 26.183 1.00 95.94 239 PHE A O 1
ATOM 1913 N N . SER A 1 240 ? -21.529 3.580 25.393 1.00 96.19 240 SER A N 1
ATOM 1914 C CA . SER A 1 240 ? -22.964 3.838 25.398 1.00 96.19 240 SER A CA 1
ATOM 1915 C C . SER A 1 240 ? -23.677 2.898 24.427 1.00 96.19 240 SER A C 1
ATOM 1917 O O . SER A 1 240 ? -23.159 2.505 23.376 1.00 96.19 240 SER A O 1
ATOM 1919 N N . LEU A 1 241 ? -24.931 2.580 24.744 1.00 96.25 241 LEU A N 1
ATOM 1920 C CA . LEU A 1 241 ? -25.750 1.706 23.911 1.00 96.25 241 LEU A CA 1
ATOM 1921 C C . LEU A 1 241 ? -25.875 2.222 22.464 1.00 96.25 241 LEU A C 1
ATOM 1923 O O . LEU A 1 241 ? -25.973 1.428 21.528 1.00 96.25 241 LEU A O 1
ATOM 1927 N N . LYS A 1 242 ? -25.871 3.547 22.266 1.00 95.75 242 LYS A N 1
ATOM 1928 C CA . LYS A 1 242 ? -25.916 4.172 20.938 1.00 95.75 242 LYS A CA 1
ATOM 1929 C C . LYS A 1 242 ? -24.645 3.866 20.139 1.00 95.75 242 LYS A C 1
ATOM 1931 O O . LYS A 1 242 ? -24.760 3.373 19.018 1.00 95.75 242 LYS A O 1
ATOM 1936 N N . THR A 1 243 ? -23.470 4.114 20.720 1.00 95.75 243 THR A N 1
ATOM 1937 C CA . THR A 1 243 ? -22.171 3.833 20.088 1.00 95.75 243 THR A CA 1
ATOM 1938 C C . THR A 1 243 ? -22.024 2.339 19.795 1.00 95.75 243 THR A C 1
ATOM 1940 O O . THR A 1 243 ? -21.709 1.949 18.670 1.00 95.75 243 THR A O 1
ATOM 1943 N N . PHE A 1 244 ? -22.362 1.482 20.762 1.00 96.62 244 PHE A N 1
ATOM 1944 C CA . PHE A 1 244 ? -22.280 0.033 20.588 1.00 96.62 244 PHE A CA 1
ATOM 1945 C C . PHE A 1 244 ? -23.158 -0.475 19.435 1.00 96.62 244 PHE A C 1
ATOM 1947 O O . PHE A 1 244 ? -22.692 -1.231 18.585 1.00 96.62 244 PHE A O 1
ATOM 1954 N N . ARG A 1 245 ? -24.413 -0.008 19.336 1.00 96.44 245 ARG A N 1
ATOM 1955 C CA . ARG A 1 245 ? -25.314 -0.347 18.216 1.00 96.44 245 ARG A CA 1
ATOM 1956 C C . ARG A 1 245 ? -24.701 -0.018 16.859 1.00 96.44 245 ARG A C 1
ATOM 1958 O O . ARG A 1 245 ? -24.811 -0.816 15.931 1.00 96.44 245 ARG A O 1
ATOM 1965 N N . GLN A 1 246 ? -24.056 1.140 16.743 1.00 96.38 246 GLN A N 1
ATOM 1966 C CA . GLN A 1 246 ? -23.409 1.549 15.502 1.00 96.38 246 GLN A CA 1
ATOM 1967 C C . GLN A 1 246 ? -22.283 0.583 15.119 1.00 96.38 246 GLN A C 1
ATOM 1969 O O . GLN A 1 246 ? -22.202 0.177 13.960 1.00 96.38 246 GLN A O 1
ATOM 1974 N N . HIS A 1 247 ? -21.470 0.154 16.085 1.00 96.38 247 HIS A N 1
ATOM 1975 C CA . HIS A 1 247 ? -20.417 -0.831 15.844 1.00 96.38 247 HIS A CA 1
ATOM 1976 C C . HIS A 1 247 ? -20.962 -2.215 15.472 1.00 96.38 247 HIS A C 1
ATOM 1978 O O . HIS A 1 247 ? -20.402 -2.853 14.584 1.00 96.38 247 HIS A O 1
ATOM 1984 N N . VAL A 1 248 ? -22.089 -2.648 16.049 1.00 96.25 248 VAL A N 1
ATOM 1985 C CA . VAL A 1 248 ? -22.779 -3.888 15.632 1.00 96.25 248 VAL A CA 1
ATOM 1986 C C . VAL A 1 248 ? -23.170 -3.822 14.155 1.00 96.25 248 VAL A C 1
ATOM 1988 O O . VAL A 1 248 ? -22.904 -4.759 13.404 1.00 96.25 248 VAL A O 1
ATOM 1991 N N . TYR A 1 249 ? -23.757 -2.710 13.704 1.00 95.12 249 TYR A N 1
ATOM 1992 C CA . TYR A 1 249 ? -24.142 -2.556 12.298 1.00 95.12 249 TYR A CA 1
ATOM 1993 C C . TYR A 1 249 ? -22.941 -2.448 11.356 1.00 95.12 249 TYR A C 1
ATOM 1995 O O . TYR A 1 249 ? -22.957 -3.046 10.280 1.00 95.12 249 TYR A O 1
ATOM 2003 N N . GLN A 1 250 ? -21.892 -1.727 11.759 1.00 95.88 250 GLN A N 1
ATOM 2004 C CA . GLN A 1 250 ? -20.642 -1.647 11.000 1.00 95.88 250 GLN A CA 1
ATOM 2005 C C . GLN A 1 250 ? -20.003 -3.026 10.833 1.00 95.88 250 GLN A C 1
ATOM 2007 O O . GLN A 1 250 ? -19.602 -3.376 9.726 1.00 95.88 250 GLN A O 1
ATOM 2012 N N . GLU A 1 251 ? -19.946 -3.819 11.902 1.00 96.25 251 GLU A N 1
ATOM 2013 C CA . GLU A 1 251 ? -19.356 -5.155 11.873 1.00 96.25 251 GLU A CA 1
ATOM 2014 C C . GLU A 1 251 ? -20.204 -6.126 11.043 1.00 96.25 251 GLU A C 1
ATOM 2016 O O . GLU A 1 251 ? -19.670 -6.834 10.192 1.00 96.25 251 GLU A O 1
ATOM 2021 N N . LYS A 1 252 ? -21.536 -6.087 11.180 1.00 94.38 252 LYS A N 1
ATOM 2022 C CA . LYS A 1 252 ? -22.454 -6.852 10.319 1.00 94.38 252 LYS A CA 1
ATOM 2023 C C . LYS A 1 252 ? -22.221 -6.542 8.839 1.00 94.38 252 LYS A C 1
ATOM 2025 O O . LYS A 1 252 ? -22.098 -7.452 8.019 1.00 94.38 252 LYS A O 1
ATOM 2030 N N . ARG A 1 253 ? -22.147 -5.254 8.493 1.00 94.00 253 ARG A N 1
ATOM 2031 C CA . ARG A 1 253 ? -21.876 -4.800 7.124 1.00 94.00 253 ARG A CA 1
ATOM 2032 C C . ARG A 1 253 ? -20.503 -5.272 6.651 1.00 94.00 253 ARG A C 1
ATOM 2034 O O . ARG A 1 253 ? -20.392 -5.787 5.545 1.00 94.00 253 ARG A O 1
ATOM 2041 N N . HIS A 1 254 ? -19.482 -5.141 7.495 1.00 93.06 254 HIS A N 1
ATOM 2042 C CA . HIS A 1 254 ? -18.128 -5.587 7.188 1.00 93.06 254 HIS A CA 1
ATOM 2043 C C . HIS A 1 254 ? -18.088 -7.081 6.849 1.00 93.06 254 HIS A C 1
ATOM 2045 O O . HIS A 1 254 ? -17.557 -7.437 5.801 1.00 93.06 254 HIS A O 1
ATOM 2051 N N . GLN A 1 255 ? -18.700 -7.940 7.670 1.00 93.31 255 GLN A N 1
ATOM 2052 C CA . GLN A 1 255 ? -18.712 -9.388 7.434 1.00 93.31 255 GLN A CA 1
ATOM 2053 C C . GLN A 1 255 ? -19.543 -9.787 6.211 1.00 93.31 255 GLN A C 1
ATOM 2055 O O . GLN A 1 255 ? -19.135 -10.688 5.483 1.00 93.31 255 GLN A O 1
ATOM 2060 N N . LYS A 1 256 ? -20.657 -9.093 5.934 1.00 91.44 256 LYS A N 1
ATOM 2061 C CA . LYS A 1 256 ? -21.456 -9.320 4.716 1.00 91.44 256 LYS A CA 1
ATOM 2062 C C . LYS A 1 256 ? -20.689 -8.929 3.449 1.00 91.44 256 LYS A C 1
ATOM 2064 O O . LYS A 1 256 ? -20.724 -9.647 2.457 1.00 91.44 256 LYS A O 1
ATOM 2069 N N . GLU A 1 257 ? -20.012 -7.783 3.463 1.00 92.31 257 GLU A N 1
ATOM 2070 C CA . GLU A 1 257 ? -19.363 -7.235 2.269 1.00 92.31 257 GLU A CA 1
ATOM 2071 C C . GLU A 1 257 ? -17.971 -7.818 2.007 1.00 92.31 257 GLU A C 1
ATOM 2073 O O . GLU A 1 257 ? -17.499 -7.761 0.872 1.00 92.31 257 GLU A O 1
ATOM 2078 N N . LEU A 1 258 ? -17.286 -8.363 3.019 1.00 89.56 258 LEU A N 1
ATOM 2079 C CA . LEU A 1 258 ? -15.917 -8.862 2.870 1.00 89.56 258 LEU A CA 1
ATOM 2080 C C . LEU A 1 258 ? -15.787 -9.949 1.781 1.00 89.56 258 LEU A C 1
ATOM 2082 O O . LEU A 1 258 ? -14.914 -9.781 0.926 1.00 89.56 258 LEU A O 1
ATOM 2086 N N . PRO A 1 259 ? -16.644 -10.992 1.719 1.00 91.25 259 PRO A N 1
ATOM 2087 C CA . PRO A 1 259 ? -16.570 -12.003 0.663 1.00 91.25 259 PRO A CA 1
ATOM 2088 C C . PRO A 1 259 ? -16.765 -11.406 -0.734 1.00 91.25 259 PRO A C 1
ATOM 2090 O O . PRO A 1 259 ? -15.962 -11.650 -1.631 1.00 91.25 259 PRO A O 1
ATOM 2093 N N . MET A 1 260 ? -17.773 -10.546 -0.907 1.00 92.56 260 MET A N 1
ATOM 2094 C CA . MET A 1 260 ? -18.059 -9.894 -2.189 1.00 92.56 260 MET A CA 1
ATOM 2095 C C . MET A 1 260 ? -16.907 -8.980 -2.635 1.00 92.56 260 MET A C 1
ATOM 2097 O O . MET A 1 260 ? -16.475 -9.038 -3.786 1.00 92.56 260 MET A O 1
ATOM 2101 N N . ARG A 1 261 ? -16.327 -8.195 -1.719 1.00 90.44 261 ARG A N 1
ATOM 2102 C CA . ARG A 1 261 ? -15.168 -7.336 -2.015 1.00 90.44 261 ARG A CA 1
ATOM 2103 C C . ARG A 1 261 ? -13.937 -8.150 -2.414 1.00 90.44 261 ARG A C 1
ATOM 2105 O O . ARG A 1 261 ? -13.220 -7.744 -3.330 1.00 90.44 261 ARG A O 1
ATOM 2112 N N . VAL A 1 262 ? -13.688 -9.279 -1.745 1.00 90.69 262 VAL A N 1
ATOM 2113 C CA . VAL A 1 262 ? -12.590 -10.197 -2.089 1.00 90.69 262 VAL A CA 1
ATOM 2114 C C . VAL A 1 262 ? -12.827 -10.815 -3.464 1.00 90.69 262 VAL A C 1
ATOM 2116 O O . VAL A 1 262 ? -11.928 -10.753 -4.301 1.00 90.69 262 VAL A O 1
ATOM 2119 N N . ASN A 1 263 ? -14.036 -11.306 -3.742 1.00 91.81 263 ASN A N 1
ATOM 2120 C CA . ASN A 1 263 ? -14.399 -11.869 -5.044 1.00 91.81 263 ASN A CA 1
ATOM 2121 C C . ASN A 1 263 ? -14.233 -10.844 -6.169 1.00 91.81 263 ASN A C 1
ATOM 2123 O O . ASN A 1 263 ? -13.578 -11.132 -7.166 1.00 91.81 263 ASN A O 1
ATOM 2127 N N . ARG A 1 264 ? -14.725 -9.613 -5.984 1.00 90.31 264 ARG A N 1
ATOM 2128 C CA . ARG A 1 264 ? -14.564 -8.528 -6.963 1.00 90.31 264 ARG A CA 1
ATOM 2129 C C . ARG A 1 264 ? -13.093 -8.198 -7.219 1.00 90.31 264 ARG A C 1
ATOM 2131 O O . ARG A 1 264 ? -12.689 -7.997 -8.363 1.00 90.31 264 ARG A O 1
ATOM 2138 N N . ARG A 1 265 ? -12.269 -8.164 -6.165 1.00 91.38 265 ARG A N 1
ATOM 2139 C CA . ARG A 1 265 ? -10.819 -7.957 -6.291 1.00 91.38 265 ARG A CA 1
ATOM 2140 C C . ARG A 1 265 ? -10.158 -9.097 -7.068 1.00 91.38 265 ARG A C 1
ATOM 2142 O O . ARG A 1 265 ? -9.329 -8.820 -7.929 1.00 91.38 265 ARG A O 1
ATOM 2149 N N . ASN A 1 266 ? -10.528 -10.342 -6.777 1.00 92.81 266 ASN A N 1
ATOM 2150 C CA . ASN A 1 266 ? -9.976 -11.523 -7.434 1.00 92.81 266 ASN A CA 1
ATOM 2151 C C . ASN A 1 266 ? -10.396 -11.587 -8.909 1.00 92.81 266 ASN A C 1
ATOM 2153 O O . ASN A 1 266 ? -9.524 -11.750 -9.751 1.00 92.81 266 ASN A O 1
ATOM 2157 N N . LYS A 1 267 ? -11.670 -11.328 -9.242 1.00 91.81 267 LYS A N 1
ATOM 2158 C CA . LYS A 1 267 ? -12.159 -11.240 -10.632 1.00 91.81 267 LYS A CA 1
ATOM 2159 C C . LYS A 1 267 ? -11.401 -10.171 -11.422 1.00 91.81 267 LYS A C 1
ATOM 2161 O O . LYS A 1 267 ? -10.940 -10.424 -12.526 1.00 91.81 267 LYS A O 1
ATOM 2166 N N . LYS A 1 268 ? -11.168 -8.996 -10.822 1.00 89.56 268 LYS A N 1
ATOM 2167 C CA . LYS A 1 268 ? -10.363 -7.930 -11.444 1.00 89.56 268 LYS A CA 1
ATOM 2168 C C . LYS A 1 268 ? -8.895 -8.327 -11.639 1.00 89.56 268 LYS A C 1
ATOM 2170 O O . LYS A 1 268 ? -8.275 -7.895 -12.607 1.00 89.56 268 LYS A O 1
ATOM 2175 N N . ALA A 1 269 ? -8.318 -9.092 -10.713 1.00 85.38 269 ALA A N 1
ATOM 2176 C CA . ALA A 1 269 ? -6.955 -9.603 -10.848 1.00 85.38 269 ALA A CA 1
ATOM 2177 C C . ALA A 1 269 ? -6.864 -10.682 -11.938 1.00 85.38 269 ALA A C 1
ATOM 2179 O O . ALA A 1 269 ? -5.951 -10.632 -12.756 1.00 85.38 269 ALA A O 1
ATOM 2180 N N . GLN A 1 270 ? -7.837 -11.592 -11.983 1.00 87.56 270 GLN A N 1
ATOM 2181 C CA . GLN A 1 270 ? -7.952 -12.640 -12.991 1.00 87.56 270 GLN A CA 1
ATOM 2182 C C . GLN A 1 270 ? -8.129 -12.051 -14.390 1.00 87.56 270 GLN A C 1
ATOM 2184 O O . GLN A 1 270 ? -7.346 -12.378 -15.267 1.00 87.56 270 GLN A O 1
ATOM 2189 N N . TYR A 1 271 ? -9.041 -11.095 -14.569 1.00 89.50 271 TYR A N 1
ATOM 2190 C CA . TYR A 1 271 ? -9.223 -10.394 -15.842 1.00 89.50 271 TYR A CA 1
ATOM 2191 C C . TYR A 1 271 ? -7.920 -9.755 -16.351 1.00 89.50 271 TYR A C 1
ATOM 2193 O O . TYR A 1 271 ? -7.571 -9.870 -17.521 1.00 89.50 271 TYR A O 1
ATOM 2201 N N . LYS A 1 272 ? -7.147 -9.110 -15.463 1.00 84.19 272 LYS A N 1
ATOM 2202 C CA . LYS A 1 272 ? -5.836 -8.551 -15.834 1.00 84.19 272 LYS A CA 1
ATOM 2203 C C . LYS A 1 272 ? -4.847 -9.628 -16.277 1.00 84.19 272 LYS A C 1
ATOM 2205 O O . LYS A 1 272 ? -4.104 -9.395 -17.222 1.00 84.19 272 LYS A O 1
ATOM 2210 N N . TYR A 1 273 ? -4.830 -10.766 -15.586 1.00 83.50 273 TYR A N 1
ATOM 2211 C CA . TYR A 1 273 ? -3.978 -11.897 -15.937 1.00 83.50 273 TYR A CA 1
ATOM 2212 C C . TYR A 1 273 ? -4.396 -12.520 -17.273 1.00 83.50 273 TYR A C 1
ATOM 2214 O O . TYR A 1 273 ? -3.553 -12.708 -18.137 1.00 83.50 273 TYR A O 1
ATOM 2222 N N . GLU A 1 274 ? -5.687 -12.772 -17.482 1.00 83.38 274 GLU A N 1
ATOM 2223 C CA . GLU A 1 274 ? -6.233 -13.305 -18.735 1.00 83.38 274 GLU A CA 1
ATOM 2224 C C . GLU A 1 274 ? -5.949 -12.375 -19.909 1.00 83.38 274 GLU A C 1
ATOM 2226 O O . GLU A 1 274 ? -5.554 -12.842 -20.973 1.00 83.38 274 GLU A O 1
ATOM 2231 N N . LYS A 1 275 ? -6.058 -11.059 -19.702 1.00 80.25 275 LYS A N 1
ATOM 2232 C CA . LYS A 1 275 ? -5.656 -10.064 -20.693 1.00 80.25 275 LYS A CA 1
ATOM 2233 C C . LYS A 1 275 ? -4.163 -10.160 -21.026 1.00 80.25 275 LYS A C 1
ATOM 2235 O O . LYS A 1 275 ? -3.821 -10.250 -22.199 1.00 80.25 275 LYS A O 1
ATOM 2240 N N . GLU A 1 276 ? -3.284 -10.210 -20.020 1.00 79.88 276 GLU A N 1
ATOM 2241 C CA . GLU A 1 276 ? -1.834 -10.389 -20.220 1.00 79.88 276 GLU A CA 1
ATOM 2242 C C . GLU A 1 276 ? -1.522 -11.715 -20.943 1.00 79.88 276 GLU A C 1
ATOM 2244 O O . GLU A 1 276 ? -0.668 -11.759 -21.827 1.00 79.88 276 GLU A O 1
ATOM 2249 N N . VAL A 1 277 ? -2.238 -12.798 -20.623 1.00 76.75 277 VAL A N 1
ATOM 2250 C CA . VAL A 1 277 ? -2.102 -14.100 -21.295 1.00 76.75 277 VAL A CA 1
ATOM 2251 C C . VAL A 1 277 ? -2.594 -14.033 -22.740 1.00 76.75 277 VAL A C 1
ATOM 2253 O O . VAL A 1 277 ? -1.873 -14.487 -23.620 1.00 76.75 277 VAL A O 1
ATOM 2256 N N . LYS A 1 278 ? -3.767 -13.450 -23.015 1.00 75.31 278 LYS A N 1
ATOM 2257 C CA . LYS A 1 278 ? -4.320 -13.306 -24.375 1.00 75.31 278 LYS A CA 1
ATOM 2258 C C . LYS A 1 278 ? -3.399 -12.448 -25.243 1.00 75.31 278 LYS A C 1
ATOM 2260 O O . LYS A 1 278 ? -3.090 -12.836 -26.367 1.00 75.31 278 LYS A O 1
ATOM 2265 N N . GLU A 1 279 ? -2.884 -11.342 -24.709 1.00 73.06 279 GLU A N 1
ATOM 2266 C CA . GLU A 1 279 ? -1.856 -10.526 -25.364 1.00 73.06 279 GLU A CA 1
ATOM 2267 C C . GLU A 1 279 ? -0.599 -11.365 -25.659 1.00 73.06 279 GLU A C 1
ATOM 2269 O O . GLU A 1 279 ? -0.121 -11.396 -26.787 1.00 73.06 279 GLU A O 1
ATOM 2274 N N . ASN A 1 280 ? -0.092 -12.136 -24.696 1.00 68.31 280 ASN A N 1
ATOM 2275 C CA . ASN A 1 280 ? 1.088 -12.975 -24.923 1.00 68.31 280 ASN A CA 1
ATOM 2276 C C . ASN A 1 280 ? 0.854 -14.115 -25.931 1.00 68.31 280 ASN A C 1
ATOM 2278 O O . ASN A 1 280 ? 1.739 -14.394 -26.738 1.00 68.31 280 ASN A O 1
ATOM 2282 N N . VAL A 1 281 ? -0.318 -14.757 -25.908 1.00 71.38 281 VAL A N 1
ATOM 2283 C CA . VAL A 1 281 ? -0.692 -15.838 -26.835 1.00 71.38 281 VAL A CA 1
ATOM 2284 C C . VAL A 1 281 ? -0.878 -15.299 -28.246 1.00 71.38 281 VAL A C 1
ATOM 2286 O O . VAL A 1 281 ? -0.365 -15.899 -29.182 1.00 71.38 281 VAL A O 1
ATOM 2289 N N . THR A 1 282 ? -1.564 -14.167 -28.414 1.00 68.88 282 THR A N 1
ATOM 2290 C CA . THR A 1 282 ? -1.721 -13.528 -29.732 1.00 68.88 282 THR A CA 1
ATOM 2291 C C . THR A 1 282 ? -0.368 -13.135 -30.317 1.00 68.88 282 THR A C 1
ATOM 2293 O O . THR A 1 282 ? -0.121 -13.395 -31.493 1.00 68.88 282 THR A O 1
ATOM 2296 N N . ILE A 1 283 ? 0.546 -12.613 -29.492 1.00 65.94 283 ILE A N 1
ATOM 2297 C CA . ILE A 1 283 ? 1.917 -12.320 -29.920 1.00 65.94 283 ILE A CA 1
ATOM 2298 C C . ILE A 1 283 ? 2.654 -13.605 -30.334 1.00 65.94 283 ILE A C 1
ATOM 2300 O O . ILE A 1 283 ? 3.213 -13.649 -31.425 1.00 65.94 283 ILE A O 1
ATOM 2304 N N . TRP A 1 284 ? 2.594 -14.672 -29.531 1.00 72.69 284 TRP A N 1
ATOM 2305 C CA . TRP A 1 284 ? 3.229 -15.955 -29.864 1.00 72.69 284 TRP A CA 1
ATOM 2306 C C . TRP A 1 284 ? 2.644 -16.596 -31.136 1.00 72.69 284 TRP A C 1
ATOM 2308 O O . TRP A 1 284 ? 3.376 -17.094 -31.985 1.00 72.69 284 TRP A O 1
ATOM 2318 N N . GLN A 1 285 ? 1.323 -16.563 -31.321 1.00 63.34 285 GLN A N 1
ATOM 2319 C CA . GLN A 1 285 ? 0.667 -17.106 -32.516 1.00 63.34 285 GLN A CA 1
ATOM 2320 C C . GLN A 1 285 ? 1.009 -16.304 -33.776 1.00 63.34 285 GLN A C 1
ATOM 2322 O O . GLN A 1 285 ? 1.146 -16.875 -34.861 1.00 63.34 285 GLN A O 1
ATOM 2327 N N . ALA A 1 286 ? 1.157 -14.986 -33.656 1.00 62.06 286 ALA A N 1
ATOM 2328 C CA . ALA A 1 286 ? 1.626 -14.148 -34.749 1.00 62.06 286 ALA A CA 1
ATOM 2329 C C . ALA A 1 286 ? 3.097 -14.418 -35.098 1.00 62.06 286 ALA A C 1
ATOM 2331 O O . ALA A 1 286 ? 3.430 -14.511 -36.280 1.00 62.06 286 ALA A O 1
ATOM 2332 N N . GLU A 1 287 ? 3.948 -14.619 -34.086 1.00 59.84 287 GLU A N 1
ATOM 2333 C CA . GLU A 1 287 ? 5.336 -15.063 -34.258 1.00 59.84 287 GLU A CA 1
ATOM 2334 C C . GLU A 1 287 ? 5.396 -16.406 -35.004 1.00 59.84 287 GLU A C 1
ATOM 2336 O O . GLU A 1 287 ? 6.142 -16.531 -35.972 1.00 59.84 287 GLU A O 1
ATOM 2341 N N . MET A 1 288 ? 4.541 -17.367 -34.637 1.00 60.00 288 MET A N 1
ATOM 2342 C CA . MET A 1 288 ? 4.513 -18.703 -35.245 1.00 60.00 288 MET A CA 1
ATOM 2343 C C . MET A 1 288 ? 3.872 -18.769 -36.640 1.00 60.00 288 MET A C 1
ATOM 2345 O O . MET A 1 288 ? 4.187 -19.672 -37.409 1.00 60.00 288 MET A O 1
ATOM 2349 N N . SER A 1 289 ? 2.956 -17.856 -36.984 1.00 57.81 289 SER A N 1
ATOM 2350 C CA . SER A 1 289 ? 2.205 -17.904 -38.255 1.00 57.81 289 SER A CA 1
ATOM 2351 C C . SER A 1 289 ? 2.742 -16.989 -39.357 1.00 57.81 289 SER A C 1
ATOM 2353 O O . SER A 1 289 ? 2.205 -17.001 -40.463 1.00 57.81 289 SER A O 1
ATOM 2355 N N . GLY A 1 290 ? 3.767 -16.178 -39.077 1.00 55.88 290 GLY A N 1
ATOM 2356 C CA . GLY A 1 290 ? 4.351 -15.261 -40.062 1.00 55.88 290 GLY A CA 1
ATOM 2357 C C . GLY A 1 290 ? 3.394 -14.166 -40.567 1.00 55.88 290 GLY A C 1
ATOM 2358 O O . GLY A 1 290 ? 3.662 -13.566 -41.608 1.00 55.88 290 GLY A O 1
ATOM 2359 N N . ARG A 1 291 ? 2.275 -13.906 -39.867 1.00 53.66 291 ARG A N 1
ATOM 2360 C CA . ARG A 1 291 ? 1.284 -12.874 -40.234 1.00 53.66 291 ARG A CA 1
ATOM 2361 C C . ARG A 1 291 ? 1.777 -11.457 -39.909 1.00 53.66 291 ARG A C 1
ATOM 2363 O O . ARG A 1 291 ? 2.436 -11.240 -38.895 1.00 53.66 291 ARG A O 1
ATOM 2370 N N . ASP A 1 292 ? 1.427 -10.507 -40.783 1.00 52.56 292 ASP A N 1
ATOM 2371 C CA . ASP A 1 292 ? 1.782 -9.082 -40.701 1.00 52.56 292 ASP A CA 1
ATOM 2372 C C . ASP A 1 292 ? 1.182 -8.369 -39.469 1.00 52.56 292 ASP A C 1
ATOM 2374 O O . ASP A 1 292 ? 0.030 -8.599 -39.092 1.00 52.56 292 ASP A O 1
ATOM 2378 N N . ASP A 1 293 ? 1.964 -7.449 -38.890 1.00 53.66 293 ASP A N 1
ATOM 2379 C CA . ASP A 1 293 ? 1.691 -6.732 -37.631 1.00 53.66 293 ASP A CA 1
ATOM 2380 C C . ASP A 1 293 ? 0.387 -5.892 -37.641 1.00 53.66 293 ASP A C 1
ATOM 2382 O O . ASP A 1 293 ? -0.191 -5.620 -36.588 1.00 53.66 293 ASP A O 1
ATOM 2386 N N . GLU A 1 294 ? -0.118 -5.518 -38.821 1.00 53.41 294 GLU A N 1
ATOM 2387 C CA . GLU A 1 294 ? -1.294 -4.648 -39.008 1.00 53.41 294 GLU A CA 1
ATOM 2388 C C . GLU A 1 294 ? -2.624 -5.350 -38.656 1.00 53.41 294 GLU A C 1
ATOM 2390 O O . GLU A 1 294 ? -3.562 -4.717 -38.176 1.00 53.41 294 GLU A O 1
ATOM 2395 N N . MET A 1 295 ? -2.688 -6.682 -38.797 1.00 51.88 295 MET A N 1
ATOM 2396 C CA . MET A 1 295 ? -3.847 -7.492 -38.382 1.00 51.88 295 MET A CA 1
ATOM 2397 C C . MET A 1 295 ? -3.875 -7.745 -36.867 1.00 51.88 295 MET A C 1
ATOM 2399 O O . MET A 1 295 ? -4.944 -7.935 -36.295 1.00 51.88 295 MET A O 1
ATOM 2403 N N . ILE A 1 296 ? -2.717 -7.725 -36.198 1.00 51.50 296 ILE A N 1
ATOM 2404 C CA . ILE A 1 296 ? -2.609 -7.948 -34.747 1.00 51.50 296 ILE A CA 1
ATOM 2405 C C . ILE A 1 296 ? -3.132 -6.726 -33.984 1.00 51.50 296 ILE A C 1
ATOM 2407 O O . ILE A 1 296 ? -3.872 -6.875 -33.014 1.00 51.50 296 ILE A O 1
ATOM 2411 N N . GLU A 1 297 ? -2.783 -5.513 -34.430 1.00 53.72 297 GLU A N 1
ATOM 2412 C CA . GLU A 1 297 ? -3.266 -4.269 -33.813 1.00 53.72 297 GLU A CA 1
ATOM 2413 C C . GLU A 1 297 ? -4.765 -4.051 -34.083 1.00 53.72 297 GLU A C 1
ATOM 2415 O O . GLU A 1 297 ? -5.461 -3.563 -33.197 1.00 53.72 297 GLU A O 1
ATOM 2420 N N . ALA A 1 298 ? -5.299 -4.513 -35.223 1.00 54.94 298 ALA A N 1
ATOM 2421 C CA . ALA A 1 298 ? -6.742 -4.543 -35.487 1.00 54.94 298 ALA A CA 1
ATOM 2422 C C . ALA A 1 298 ? -7.490 -5.509 -34.545 1.00 54.94 298 ALA A C 1
ATOM 2424 O O . ALA A 1 298 ? -8.441 -5.099 -33.890 1.00 54.94 298 ALA A O 1
ATOM 2425 N N . VAL A 1 299 ? -7.012 -6.749 -34.369 1.00 55.44 299 VAL A N 1
ATOM 2426 C CA . VAL A 1 299 ? -7.628 -7.727 -33.443 1.00 55.44 299 VAL A CA 1
ATOM 2427 C C . VAL A 1 299 ? -7.557 -7.273 -31.977 1.00 55.44 299 VAL A C 1
ATOM 2429 O O . VAL A 1 299 ? -8.460 -7.563 -31.200 1.00 55.44 299 VAL A O 1
ATOM 2432 N N . LEU A 1 300 ? -6.505 -6.545 -31.583 1.00 54.25 300 LEU A N 1
ATOM 2433 C CA . LEU A 1 300 ? -6.352 -6.016 -30.221 1.00 54.25 300 LEU A CA 1
ATOM 2434 C C . LEU A 1 300 ? -7.101 -4.691 -29.974 1.00 54.25 300 LEU A C 1
ATOM 2436 O O . LEU A 1 300 ? -7.308 -4.338 -28.812 1.00 54.25 300 LEU A O 1
ATOM 2440 N N . SER A 1 301 ? -7.467 -3.940 -31.021 1.00 54.47 301 SER A N 1
ATOM 2441 C CA . SER A 1 301 ? -8.153 -2.641 -30.897 1.00 54.47 301 SER A CA 1
ATOM 2442 C C . SER A 1 301 ? -9.669 -2.714 -31.081 1.00 54.47 301 SER A C 1
ATOM 2444 O O . SER A 1 301 ? -10.364 -1.876 -30.508 1.00 54.47 301 SER A O 1
ATOM 2446 N N . ASP A 1 302 ? -10.189 -3.727 -31.781 1.00 47.94 302 ASP A N 1
ATOM 2447 C CA . ASP A 1 302 ? -11.635 -3.883 -32.025 1.00 47.94 302 ASP A CA 1
ATOM 2448 C C . ASP A 1 302 ? -12.423 -4.362 -30.787 1.00 47.94 302 ASP A C 1
ATOM 2450 O O . ASP A 1 302 ? -13.642 -4.253 -30.731 1.00 47.94 302 ASP A O 1
ATOM 2454 N N . GLU A 1 303 ? -11.737 -4.832 -29.740 1.00 50.34 303 GLU A N 1
ATOM 2455 C CA . GLU A 1 303 ? -12.359 -5.353 -28.508 1.00 50.34 303 GLU A CA 1
ATOM 2456 C C . GLU A 1 303 ? -12.370 -4.320 -27.355 1.00 50.34 303 GLU A C 1
ATOM 2458 O O . GLU A 1 303 ? -12.553 -4.667 -26.190 1.00 50.34 303 GLU A O 1
ATOM 2463 N N . VAL A 1 304 ? -12.147 -3.030 -27.651 1.00 48.44 304 VAL A N 1
ATOM 2464 C CA . VAL A 1 304 ? -12.180 -1.928 -26.657 1.00 48.44 304 VAL A CA 1
ATOM 2465 C C . VAL A 1 304 ? -13.579 -1.295 -26.529 1.00 48.44 304 VAL A C 1
ATOM 2467 O O . VAL A 1 304 ? -13.768 -0.385 -25.727 1.00 48.44 304 VAL A O 1
ATOM 2470 N N . LEU A 1 305 ? -14.585 -1.777 -27.268 1.00 46.34 305 LEU A N 1
ATOM 2471 C CA . LEU A 1 305 ? -15.903 -1.129 -27.350 1.00 46.34 305 LEU A CA 1
ATOM 2472 C C . LEU A 1 305 ? -17.110 -1.963 -26.893 1.00 46.34 305 LEU A C 1
ATOM 2474 O O . LEU A 1 305 ? -18.235 -1.530 -27.125 1.00 46.34 305 LEU A O 1
ATOM 2478 N N . SER A 1 306 ? -16.931 -3.105 -26.220 1.00 48.66 306 SER A N 1
ATOM 2479 C CA . SER A 1 306 ? -18.080 -3.967 -25.887 1.00 48.66 306 SER A CA 1
ATOM 2480 C C . SER A 1 306 ? -18.190 -4.488 -24.455 1.00 48.66 306 SER A C 1
ATOM 2482 O O . SER A 1 306 ? -18.998 -5.379 -24.267 1.00 48.66 306 SER A O 1
ATOM 2484 N N . ASP A 1 307 ? -17.464 -3.973 -23.453 1.00 49.66 307 ASP A N 1
ATOM 2485 C CA . ASP A 1 307 ? -17.590 -4.505 -22.073 1.00 49.66 307 ASP A CA 1
ATOM 2486 C C . ASP A 1 307 ? -17.472 -3.455 -20.941 1.00 49.66 307 ASP A C 1
ATOM 2488 O O . ASP A 1 307 ? -17.214 -3.811 -19.788 1.00 49.66 307 ASP A O 1
ATOM 2492 N N . GLU A 1 308 ? -17.664 -2.154 -21.213 1.00 51.66 308 GLU A N 1
ATOM 2493 C CA . GLU A 1 308 ? -17.772 -1.153 -20.126 1.00 51.66 308 GLU A CA 1
ATOM 2494 C C . GLU A 1 308 ? -19.174 -1.070 -19.485 1.00 51.66 308 GLU A C 1
ATOM 2496 O O . GLU A 1 308 ? -19.293 -0.474 -18.417 1.00 51.66 308 GLU A O 1
ATOM 2501 N N . ASP A 1 309 ? -20.198 -1.736 -20.038 1.00 48.31 309 ASP A N 1
ATOM 2502 C CA . ASP A 1 309 ? -21.600 -1.521 -19.626 1.00 48.31 309 ASP A CA 1
ATOM 2503 C C . ASP A 1 309 ? -22.315 -2.699 -18.932 1.00 48.31 309 ASP A C 1
ATOM 2505 O O . ASP A 1 309 ? -23.473 -2.540 -18.561 1.00 48.31 309 ASP A O 1
ATOM 2509 N N . ASP A 1 310 ? -21.667 -3.842 -18.658 1.00 48.53 310 ASP A N 1
ATOM 2510 C CA . ASP A 1 310 ? -22.347 -4.996 -18.013 1.00 48.53 310 ASP A CA 1
ATOM 2511 C C . ASP A 1 310 ? -21.844 -5.325 -16.592 1.00 48.53 310 ASP A C 1
ATOM 2513 O O . ASP A 1 310 ? -21.829 -6.460 -16.111 1.00 48.53 310 ASP A O 1
ATOM 2517 N N . LEU A 1 311 ? -21.417 -4.283 -15.877 1.00 48.94 311 LEU A N 1
ATOM 2518 C CA . LEU A 1 311 ? -21.447 -4.267 -14.413 1.00 48.94 311 LEU A CA 1
ATOM 2519 C C . LEU A 1 311 ? -22.564 -3.326 -13.958 1.00 48.94 311 LEU A C 1
ATOM 2521 O O . LEU A 1 311 ? -22.327 -2.409 -13.172 1.00 48.94 311 LEU A O 1
ATOM 2525 N N . SER A 1 312 ? -23.778 -3.551 -14.466 1.00 45.91 312 SER A N 1
ATOM 2526 C CA . SER A 1 312 ? -24.980 -3.028 -13.835 1.00 45.91 312 SER A CA 1
ATOM 2527 C C . SER A 1 312 ? -25.045 -3.575 -12.411 1.00 45.91 312 SER A C 1
ATOM 2529 O O . SER A 1 312 ? -25.120 -4.784 -12.177 1.00 45.91 312 SER A O 1
ATOM 2531 N N . ASP A 1 313 ? -24.960 -2.656 -11.456 1.00 52.53 313 ASP A N 1
ATOM 2532 C CA . ASP A 1 313 ? -25.383 -2.862 -10.082 1.00 52.53 313 ASP A CA 1
ATOM 2533 C C . ASP A 1 313 ? -26.868 -3.283 -10.092 1.00 52.53 313 ASP A C 1
ATOM 2535 O O . ASP A 1 313 ? -27.754 -2.432 -10.098 1.00 52.53 313 ASP A O 1
ATOM 2539 N N . GLU A 1 314 ? -27.152 -4.587 -10.120 1.00 47.66 314 GLU A N 1
ATOM 2540 C CA . GLU A 1 314 ? -28.460 -5.124 -9.730 1.00 47.66 314 GLU A CA 1
ATOM 2541 C C . GLU A 1 314 ? -28.372 -5.665 -8.288 1.00 47.66 314 GLU A C 1
ATOM 2543 O O . GLU A 1 314 ? -27.766 -6.708 -8.035 1.00 47.66 314 GLU A O 1
ATOM 2548 N N . ASP A 1 315 ? -28.918 -4.844 -7.377 1.00 45.31 315 ASP A N 1
ATOM 2549 C CA . ASP A 1 315 ? -29.426 -5.045 -5.997 1.00 45.31 315 ASP A CA 1
ATOM 2550 C C . ASP A 1 315 ? -28.733 -6.000 -4.988 1.00 45.31 315 ASP A C 1
ATOM 2552 O O . ASP A 1 315 ? -28.833 -7.246 -5.082 1.00 45.31 315 ASP A O 1
#